Protein AF-A0A537RZA4-F1 (afdb_monomer_lite)

Sequence (192 aa):
MRAVALGGTRSARMLVRERSSLSPSRPGLEELRFDRAELAGAVADLGVMVPIAVALIVQNGLSATAVLLPAALLYIGAGLVYRVPVPVQPLKAFGAIAIAQGLGSSEIAAGALLMGAIFVALSASGYLDRVAKIFPQPIIRGVQLSVGLLFCQLAFKLVTAPPAAFADHAQPVGWLVGGTIGVAAVALLLRR

Secondary structure (DSSP, 8-state):
------SSHHHHHHHHHHHHTTS------------HHHHHHHHHHHHHHHHHHHHHHHTT---HHHHHHHHHHHHHHHHHHH-S----HHHHHHHHHHHHTT--HHHHHHHHHHHHHHHHHHHHTTHHHHHHTTS-HHHHHHHHHHHHHHHHHHHHHHHHS--GGGGGG---HHHHHHHHHHHHHHHHHTT-

pLDDT: mean 79.27, std 15.42, range [33.97, 94.56]

Radius of gyration: 25.06 Å; chains: 1; bounding box: 91×45×55 Å

Structure (mmCIF, N/CA/C/O backbone):
data_AF-A0A537RZA4-F1
#
_entry.id   AF-A0A537RZA4-F1
#
loop_
_atom_site.group_PDB
_atom_site.id
_atom_site.type_symbol
_atom_site.label_atom_id
_atom_site.label_alt_id
_atom_site.label_comp_id
_atom_site.label_asym_id
_atom_site.label_entity_id
_atom_site.label_seq_id
_atom_site.pdbx_PDB_ins_code
_atom_site.Cartn_x
_atom_site.Cartn_y
_atom_site.Cartn_z
_atom_site.occupancy
_atom_site.B_iso_or_equiv
_atom_site.auth_seq_id
_atom_site.auth_comp_id
_atom_site.auth_asym_id
_atom_site.auth_atom_id
_atom_site.pdbx_PDB_model_num
ATOM 1 N N . MET A 1 1 ? -73.072 26.656 10.695 1.00 41.69 1 MET A N 1
ATOM 2 C CA . MET A 1 1 ? -71.896 27.351 10.119 1.00 41.69 1 MET A CA 1
ATOM 3 C C . MET A 1 1 ? -70.745 26.358 10.007 1.00 41.69 1 MET A C 1
ATOM 5 O O . MET A 1 1 ? -70.641 25.478 10.847 1.00 41.69 1 MET A O 1
ATOM 9 N N . ARG A 1 2 ? -70.007 26.423 8.896 1.00 33.97 2 ARG A N 1
ATOM 10 C CA . ARG A 1 2 ? -69.130 25.385 8.323 1.00 33.97 2 ARG A CA 1
ATOM 11 C C . ARG A 1 2 ? -67.809 25.157 9.076 1.00 33.97 2 ARG A C 1
ATOM 13 O O . ARG A 1 2 ? -67.316 26.037 9.766 1.00 33.97 2 ARG A O 1
ATOM 20 N N . ALA A 1 3 ? -67.255 23.966 8.844 1.00 41.62 3 ALA A N 1
ATOM 21 C CA . ALA A 1 3 ? -65.990 23.424 9.330 1.00 41.62 3 ALA A CA 1
ATOM 22 C C . ALA A 1 3 ? -64.730 24.209 8.907 1.00 41.62 3 ALA A C 1
ATOM 24 O O . ALA A 1 3 ? -64.620 24.636 7.760 1.00 41.62 3 ALA A O 1
ATOM 25 N N . VAL A 1 4 ? -63.739 24.260 9.808 1.00 46.78 4 VAL A N 1
ATOM 26 C CA . VAL A 1 4 ? -62.320 24.545 9.526 1.00 46.78 4 VAL A CA 1
ATOM 27 C C . VAL A 1 4 ? -61.480 23.524 10.297 1.00 46.78 4 VAL A C 1
ATOM 29 O O . VAL A 1 4 ? -61.260 23.659 11.495 1.00 46.78 4 VAL A O 1
ATOM 32 N N . ALA A 1 5 ? -61.052 22.466 9.610 1.00 51.28 5 ALA A N 1
ATOM 33 C CA . ALA A 1 5 ? -60.095 21.483 10.117 1.00 51.28 5 ALA A CA 1
ATOM 34 C C . ALA A 1 5 ? -59.380 20.810 8.935 1.00 51.28 5 ALA A C 1
ATOM 36 O O . ALA A 1 5 ? -59.711 19.694 8.550 1.00 51.28 5 ALA A O 1
ATOM 37 N N . LEU A 1 6 ? -58.412 21.497 8.323 1.00 51.31 6 LEU A N 1
ATOM 38 C CA . LEU A 1 6 ? -57.507 20.910 7.330 1.00 51.31 6 LEU A CA 1
ATOM 39 C C . LEU A 1 6 ? -56.122 21.554 7.463 1.00 51.31 6 LEU A C 1
ATOM 41 O O . LEU A 1 6 ? -56.001 22.765 7.319 1.00 51.31 6 LEU A O 1
ATOM 45 N N . GLY A 1 7 ? -55.080 20.746 7.706 1.00 49.00 7 GLY A N 1
ATOM 46 C CA . GLY A 1 7 ? -53.700 21.215 7.510 1.00 49.00 7 GLY A CA 1
ATOM 47 C C . GLY A 1 7 ? -52.541 20.455 8.172 1.00 49.00 7 GLY A C 1
ATOM 48 O O . GLY A 1 7 ? -51.402 20.782 7.874 1.00 49.00 7 GLY A O 1
ATOM 49 N N . GLY A 1 8 ? -52.756 19.461 9.046 1.00 54.91 8 GLY A N 1
ATOM 50 C CA . GLY A 1 8 ? -51.651 18.942 9.887 1.00 54.91 8 GLY A CA 1
ATOM 51 C C . GLY A 1 8 ? -51.036 17.580 9.528 1.00 54.91 8 GLY A C 1
ATOM 52 O O . GLY A 1 8 ? -49.907 17.289 9.912 1.00 54.91 8 GLY A O 1
ATOM 53 N N . THR A 1 9 ? -51.746 16.697 8.820 1.00 57.09 9 THR A N 1
ATOM 54 C CA . THR A 1 9 ? -51.435 15.249 8.891 1.00 57.09 9 THR A CA 1
ATOM 55 C C . THR A 1 9 ? -50.655 14.674 7.706 1.00 57.09 9 THR A C 1
ATOM 57 O O . THR A 1 9 ? -50.166 13.543 7.798 1.00 57.09 9 THR A O 1
ATOM 60 N N . AR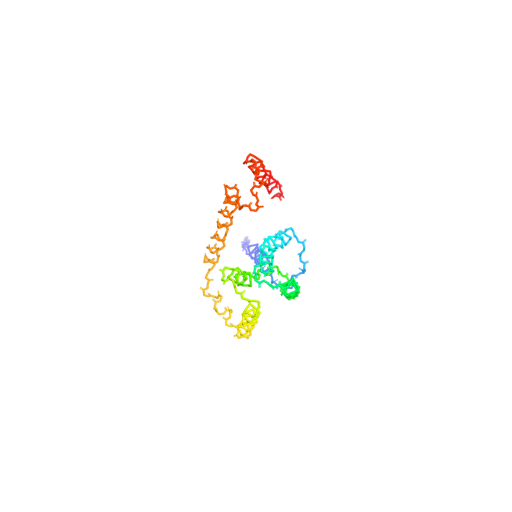G A 1 10 ? -50.507 15.422 6.601 1.00 54.25 10 ARG A N 1
ATOM 61 C CA . ARG A 1 10 ? -49.710 14.997 5.432 1.00 54.25 10 ARG A CA 1
ATOM 62 C C . ARG A 1 10 ? -48.236 15.399 5.544 1.00 54.25 10 ARG A C 1
ATOM 64 O O . ARG A 1 10 ? -47.387 14.545 5.311 1.00 54.25 10 ARG A O 1
ATOM 71 N N . SER A 1 11 ? -47.923 16.616 6.001 1.00 52.16 11 SER A N 1
ATOM 72 C CA . SER A 1 11 ? -46.526 17.045 6.203 1.00 52.16 11 SER A CA 1
ATOM 73 C C . SER A 1 11 ? -45.819 16.251 7.297 1.00 52.16 11 SER A C 1
ATOM 75 O O . SER A 1 11 ? -44.679 15.846 7.110 1.00 52.16 11 SER A O 1
ATOM 77 N N . ALA A 1 12 ? -46.503 15.930 8.400 1.00 54.53 12 ALA A N 1
ATOM 78 C CA . ALA A 1 12 ? -45.918 15.110 9.463 1.00 54.53 12 ALA A CA 1
ATOM 79 C C . ALA A 1 12 ? -45.575 13.686 8.982 1.00 54.53 12 ALA A C 1
ATOM 81 O O . ALA A 1 12 ? -44.515 13.158 9.308 1.00 54.53 12 ALA A O 1
ATOM 82 N N . ARG A 1 13 ? -46.428 13.078 8.141 1.00 55.44 13 ARG A N 1
ATOM 83 C CA . ARG A 1 13 ? -46.149 11.767 7.527 1.00 55.44 13 ARG A CA 1
ATOM 84 C C . ARG A 1 13 ? -45.043 11.822 6.472 1.00 55.44 13 ARG A C 1
ATOM 86 O O . ARG A 1 13 ? -44.286 10.864 6.358 1.00 55.44 13 ARG A O 1
ATOM 93 N N . MET A 1 14 ? -44.925 12.925 5.734 1.00 51.22 14 MET A N 1
ATOM 94 C CA . MET A 1 14 ? -43.850 13.127 4.757 1.00 51.22 14 MET A CA 1
ATOM 95 C C . MET A 1 14 ? -42.488 13.303 5.447 1.00 51.22 14 MET A C 1
ATOM 97 O O . MET A 1 14 ? -41.538 12.624 5.072 1.00 51.22 14 MET A O 1
ATOM 101 N N . LEU A 1 15 ? -42.424 14.084 6.531 1.00 55.31 15 LEU A N 1
ATOM 102 C CA . LEU A 1 15 ? -41.202 14.291 7.322 1.00 55.31 15 LEU A CA 1
ATOM 103 C C . LEU A 1 15 ? -40.735 13.021 8.056 1.00 55.31 15 LEU A C 1
ATOM 105 O O . LEU A 1 15 ? -39.536 12.787 8.195 1.00 55.31 15 LEU A O 1
ATOM 109 N N . VAL A 1 16 ? -41.663 12.167 8.505 1.00 56.50 16 VAL A N 1
ATOM 110 C CA . VAL A 1 16 ? -41.322 10.848 9.072 1.00 56.50 16 VAL A CA 1
ATOM 111 C C . VAL A 1 16 ? -40.815 9.891 7.986 1.00 56.50 16 VAL A C 1
ATOM 113 O O . VAL A 1 16 ? -39.863 9.148 8.225 1.00 56.50 16 VAL A O 1
ATOM 116 N N . ARG A 1 17 ? -41.384 9.941 6.772 1.00 52.16 17 ARG A N 1
ATOM 117 C CA . ARG A 1 17 ? -40.937 9.113 5.642 1.00 52.16 17 ARG A CA 1
ATOM 118 C C . ARG A 1 17 ? -39.536 9.506 5.159 1.00 52.16 17 ARG A C 1
ATOM 120 O O . ARG A 1 17 ? -38.721 8.617 4.937 1.00 52.16 17 ARG A O 1
ATOM 127 N N . GLU A 1 18 ? -39.219 10.798 5.111 1.00 50.38 18 GLU A N 1
ATOM 128 C CA . GLU A 1 18 ? -37.873 11.302 4.780 1.00 50.38 18 GLU A CA 1
ATOM 129 C C . GLU A 1 18 ? -36.818 10.951 5.842 1.00 50.38 18 GLU A C 1
ATOM 131 O O . GLU A 1 18 ? -35.677 10.628 5.512 1.00 50.38 18 GLU A O 1
ATOM 136 N N . ARG A 1 19 ? -37.191 10.934 7.130 1.00 46.41 19 ARG A N 1
ATOM 137 C CA . ARG A 1 19 ? -36.283 10.499 8.206 1.00 46.41 19 ARG A CA 1
ATOM 138 C C . ARG A 1 19 ? -36.021 8.993 8.202 1.00 46.41 19 ARG A C 1
ATOM 140 O O . ARG A 1 19 ? -34.945 8.579 8.618 1.00 46.41 19 ARG A O 1
ATOM 147 N N . SER A 1 20 ? -36.957 8.180 7.704 1.00 46.12 20 SER A N 1
ATOM 148 C CA . SER A 1 20 ? -36.760 6.728 7.578 1.00 46.12 20 SER A CA 1
ATOM 149 C C . SER A 1 20 ? -35.801 6.334 6.446 1.00 46.12 20 SER A C 1
ATOM 151 O O . SER A 1 20 ? -35.122 5.319 6.561 1.00 46.12 20 SER A O 1
ATOM 153 N N . SER A 1 21 ? -35.672 7.163 5.401 1.00 43.06 21 SER A N 1
ATOM 154 C CA . SER A 1 21 ? -34.675 6.989 4.329 1.00 43.06 21 SER A CA 1
ATOM 155 C C . SER A 1 21 ? -33.282 7.526 4.677 1.00 43.06 21 SER A C 1
ATOM 157 O O . SER A 1 21 ? -32.333 7.270 3.945 1.00 43.06 21 SER A O 1
ATOM 159 N N . LEU A 1 22 ? -33.156 8.271 5.780 1.00 44.31 22 LEU A N 1
ATOM 160 C CA . LEU A 1 22 ? -31.899 8.851 6.265 1.00 44.31 22 LEU A CA 1
ATOM 161 C C . LEU A 1 22 ? -31.366 8.147 7.510 1.00 44.31 22 LEU A C 1
ATOM 163 O O . LEU A 1 22 ? -30.461 8.669 8.159 1.00 44.31 22 LEU A O 1
ATOM 167 N N . SER A 1 23 ? -31.893 6.970 7.856 1.00 42.44 23 SER A N 1
ATOM 168 C CA . SER A 1 23 ? -31.146 6.100 8.752 1.00 42.44 23 SER A CA 1
ATOM 169 C C . SER A 1 23 ? -29.888 5.704 7.978 1.00 42.44 23 SER A C 1
ATOM 171 O O . SER A 1 23 ? -30.024 5.004 6.972 1.00 42.44 23 SER A O 1
ATOM 173 N N . PRO A 1 24 ? -28.678 6.141 8.386 1.00 46.09 24 PRO A N 1
ATOM 174 C CA . PRO A 1 24 ? -27.481 5.518 7.859 1.00 46.09 24 PRO A CA 1
ATOM 175 C C . PRO A 1 24 ? -27.681 4.045 8.173 1.00 46.09 24 PRO A C 1
ATOM 177 O O . PRO A 1 24 ? -27.984 3.709 9.327 1.00 46.09 24 PRO A O 1
ATOM 180 N N . SER A 1 25 ? -27.633 3.188 7.154 1.00 46.22 25 SER A N 1
ATOM 181 C CA . SER A 1 25 ? -27.516 1.757 7.369 1.00 46.22 25 SER A CA 1
ATOM 182 C C . SER A 1 25 ? -26.477 1.606 8.467 1.00 46.22 25 SER A C 1
ATOM 184 O O . SER A 1 25 ? -25.332 2.030 8.296 1.00 46.22 25 SER A O 1
ATOM 186 N N . ARG A 1 26 ? -26.900 1.144 9.652 1.00 46.47 26 ARG A N 1
ATOM 187 C CA . ARG A 1 26 ? -25.951 0.756 10.695 1.00 46.47 26 ARG A CA 1
ATOM 188 C C . ARG A 1 26 ? -24.941 -0.123 9.956 1.00 46.47 26 ARG A C 1
ATOM 190 O O . ARG A 1 26 ? -25.430 -0.988 9.224 1.00 46.47 26 ARG A O 1
ATOM 197 N N . PRO A 1 27 ? -23.617 0.105 10.046 1.00 45.09 27 PRO A N 1
ATOM 198 C CA . PRO A 1 27 ? -22.639 -0.797 9.450 1.00 45.09 27 PRO A CA 1
ATOM 199 C C . PRO A 1 27 ? -22.732 -2.115 10.223 1.00 45.09 27 PRO A C 1
ATOM 201 O O . PRO A 1 27 ? -21.992 -2.393 11.160 1.00 45.09 27 PRO A O 1
ATOM 204 N N . GLY A 1 28 ? -23.789 -2.858 9.934 1.00 44.06 28 GLY A N 1
ATOM 205 C CA . GLY A 1 28 ? -24.097 -4.147 10.480 1.00 44.06 28 GLY A CA 1
ATOM 206 C C . GLY A 1 28 ? -23.348 -5.106 9.603 1.00 44.06 28 GLY A C 1
ATOM 207 O O . GLY A 1 28 ? -23.751 -5.287 8.466 1.00 44.06 28 GLY A O 1
ATOM 208 N N . LEU A 1 29 ? -22.260 -5.652 10.146 1.00 49.00 29 LEU A N 1
ATOM 209 C CA . LEU A 1 29 ? -21.724 -6.966 9.801 1.00 49.00 29 LEU A CA 1
ATOM 210 C C . LEU A 1 29 ? -21.857 -7.314 8.307 1.00 49.00 29 LEU A C 1
ATOM 212 O O . LEU A 1 29 ? -22.428 -8.359 8.000 1.00 49.00 29 LEU A O 1
ATOM 216 N N . GLU A 1 30 ? -21.398 -6.438 7.400 1.00 56.59 30 GLU A N 1
ATOM 217 C CA . GLU A 1 30 ? -21.589 -6.647 5.960 1.00 56.59 30 GLU A CA 1
ATOM 218 C C . GLU A 1 30 ? -21.055 -8.041 5.585 1.00 56.59 30 GLU A C 1
ATOM 220 O O . GLU A 1 30 ? -19.990 -8.474 6.043 1.00 56.59 30 GLU A O 1
ATOM 225 N N . GLU A 1 31 ? -21.866 -8.794 4.842 1.00 69.00 31 GLU A N 1
ATOM 226 C CA . GLU A 1 31 ? -21.475 -10.078 4.262 1.00 69.00 31 GLU A CA 1
ATOM 227 C C . GLU A 1 31 ? -20.249 -9.879 3.357 1.00 69.00 31 GLU A C 1
ATOM 229 O O . GLU A 1 31 ? -20.018 -8.779 2.860 1.00 69.00 31 GLU A O 1
ATOM 234 N N . LEU A 1 32 ? -19.449 -10.926 3.129 1.00 69.94 32 LEU A N 1
ATOM 235 C CA . LEU A 1 32 ? -18.343 -10.855 2.168 1.00 69.94 32 LEU A CA 1
ATOM 236 C C . LEU A 1 32 ? -18.912 -10.554 0.776 1.00 69.94 32 LEU A C 1
ATOM 238 O O . LEU A 1 32 ? -19.527 -11.413 0.141 1.00 69.94 32 LEU A O 1
ATOM 242 N N . ARG A 1 33 ? -18.726 -9.317 0.316 1.00 72.88 33 ARG A N 1
ATOM 243 C CA . ARG A 1 33 ? -19.196 -8.860 -0.988 1.00 72.88 33 ARG A CA 1
ATOM 244 C C . ARG A 1 33 ? -18.125 -9.162 -2.025 1.00 72.88 33 ARG A C 1
ATOM 246 O O . ARG A 1 33 ? -16.990 -8.732 -1.901 1.00 72.88 33 ARG A O 1
ATOM 253 N N . PHE A 1 34 ? -18.498 -9.889 -3.070 1.00 79.56 34 PHE A N 1
ATOM 254 C CA . PHE A 1 34 ? -17.634 -10.153 -4.222 1.00 79.56 34 PHE A CA 1
ATOM 255 C C . PHE A 1 34 ? -18.133 -9.341 -5.414 1.00 79.56 34 PHE A C 1
ATOM 257 O O . PHE A 1 34 ? -18.694 -9.883 -6.366 1.00 79.56 34 PHE A O 1
ATOM 264 N N . ASP A 1 35 ? -18.003 -8.018 -5.326 1.00 84.12 35 ASP A N 1
ATOM 265 C CA . ASP A 1 35 ? -18.394 -7.123 -6.410 1.00 84.12 35 ASP A CA 1
ATOM 266 C C . ASP A 1 35 ? -17.196 -6.698 -7.277 1.00 84.12 35 ASP A C 1
ATOM 268 O O . ASP A 1 35 ? -16.032 -7.022 -7.024 1.00 84.12 35 ASP A O 1
ATOM 272 N N . ARG A 1 36 ? -17.487 -6.006 -8.380 1.00 82.31 36 ARG A N 1
ATOM 273 C CA . ARG A 1 36 ? -16.455 -5.578 -9.334 1.00 82.31 36 ARG A CA 1
ATOM 274 C C . ARG A 1 36 ? -15.461 -4.594 -8.716 1.00 82.31 36 ARG A C 1
ATOM 276 O O . ARG A 1 36 ? -14.322 -4.545 -9.175 1.00 82.31 36 ARG A O 1
ATOM 283 N N . ALA A 1 37 ? -15.883 -3.808 -7.726 1.00 81.31 37 ALA A N 1
ATOM 284 C CA . ALA A 1 37 ? -15.017 -2.843 -7.064 1.00 81.31 37 ALA A CA 1
ATOM 285 C C . ALA A 1 37 ? -14.034 -3.559 -6.130 1.00 81.31 37 ALA A C 1
ATOM 287 O O . ALA A 1 37 ? -12.846 -3.245 -6.158 1.00 81.31 37 ALA A O 1
ATOM 288 N N . GLU A 1 38 ? -14.502 -4.575 -5.405 1.00 82.06 38 GLU A N 1
ATOM 289 C CA . GLU A 1 38 ? -13.679 -5.458 -4.570 1.00 82.06 38 GLU A CA 1
ATOM 290 C C . GLU A 1 38 ? -12.612 -6.181 -5.403 1.00 82.06 38 GLU A C 1
ATOM 292 O O . GLU A 1 38 ? -11.426 -6.166 -5.068 1.00 82.06 38 GLU A O 1
ATOM 297 N N . LEU A 1 39 ? -13.004 -6.729 -6.562 1.00 84.25 39 LEU A N 1
ATOM 298 C CA . LEU A 1 39 ? -12.065 -7.376 -7.479 1.00 84.25 39 LEU A CA 1
ATOM 299 C C . LEU A 1 39 ? -11.046 -6.384 -8.059 1.00 84.25 39 LEU A C 1
ATOM 301 O O . LEU A 1 39 ? -9.850 -6.673 -8.089 1.00 84.25 39 LEU A O 1
ATOM 305 N N . ALA A 1 40 ? -11.496 -5.208 -8.506 1.00 83.94 40 ALA A N 1
ATOM 306 C CA . ALA A 1 40 ? -10.604 -4.177 -9.031 1.00 83.94 40 ALA A CA 1
ATOM 307 C C . ALA A 1 40 ? -9.613 -3.683 -7.963 1.00 83.94 40 ALA A C 1
ATOM 309 O O . ALA A 1 40 ? -8.432 -3.505 -8.264 1.00 83.94 40 ALA A O 1
ATOM 310 N N . GLY A 1 41 ? -10.070 -3.512 -6.719 1.00 81.94 41 GLY A N 1
ATOM 311 C CA . GLY A 1 41 ? -9.232 -3.145 -5.579 1.00 81.94 41 GLY A CA 1
ATOM 312 C C . GLY A 1 41 ? -8.184 -4.210 -5.262 1.00 81.94 41 GLY A C 1
ATOM 313 O O . GLY A 1 41 ? -7.006 -3.881 -5.135 1.00 81.94 41 GLY A O 1
ATOM 314 N N . ALA A 1 42 ? -8.578 -5.486 -5.221 1.00 83.31 42 ALA A N 1
ATOM 315 C CA . ALA A 1 42 ? -7.656 -6.598 -4.999 1.00 83.31 42 ALA A CA 1
ATOM 316 C C . ALA A 1 42 ? -6.579 -6.688 -6.094 1.00 83.31 42 ALA A C 1
ATOM 318 O O . ALA A 1 42 ? -5.393 -6.825 -5.794 1.00 83.31 42 ALA A O 1
ATOM 319 N N . VAL A 1 43 ? -6.963 -6.548 -7.369 1.00 86.31 43 VAL A N 1
ATOM 320 C CA . VAL A 1 43 ? -6.012 -6.552 -8.495 1.00 86.31 43 VAL A CA 1
ATOM 321 C C . VAL A 1 43 ? -5.070 -5.346 -8.435 1.00 86.31 43 VAL A C 1
ATOM 323 O O . VAL A 1 43 ? -3.866 -5.501 -8.644 1.00 86.31 43 VAL A O 1
ATOM 326 N N . ALA A 1 44 ? -5.581 -4.155 -8.110 1.00 83.00 44 ALA A N 1
ATOM 327 C CA . ALA A 1 44 ? -4.754 -2.961 -7.944 1.00 83.00 44 ALA A CA 1
ATOM 328 C C . ALA A 1 44 ? -3.730 -3.132 -6.808 1.00 83.00 44 ALA A C 1
ATOM 330 O O . ALA A 1 44 ? -2.566 -2.754 -6.944 1.00 83.00 44 ALA A O 1
ATOM 331 N N . ASP A 1 45 ? -4.148 -3.752 -5.706 1.00 85.56 45 ASP A N 1
ATOM 332 C CA . ASP A 1 45 ? -3.305 -4.015 -4.548 1.00 85.56 45 ASP A CA 1
ATOM 333 C C . ASP A 1 45 ? -2.171 -5.012 -4.866 1.00 85.56 45 ASP A C 1
ATOM 335 O O . ASP A 1 45 ? -1.006 -4.757 -4.522 1.00 85.56 45 ASP A O 1
ATOM 339 N N . LEU A 1 46 ? -2.491 -6.083 -5.608 1.00 86.50 46 LEU A N 1
ATOM 340 C CA . LEU A 1 46 ? -1.521 -7.049 -6.138 1.00 86.50 46 LEU A CA 1
ATOM 341 C C . LEU A 1 46 ? -0.527 -6.402 -7.107 1.00 86.50 46 LEU A C 1
ATOM 343 O O . LEU A 1 46 ? 0.661 -6.720 -7.054 1.00 86.50 46 LEU A O 1
ATOM 347 N N . GLY A 1 47 ? -0.981 -5.459 -7.937 1.00 85.62 47 GLY A N 1
ATOM 348 C CA . GLY A 1 47 ? -0.129 -4.719 -8.871 1.00 85.62 47 GLY A CA 1
ATOM 349 C C . GLY A 1 47 ? 1.014 -3.957 -8.192 1.00 85.62 47 GLY A C 1
ATOM 350 O O . GLY A 1 47 ? 2.071 -3.783 -8.790 1.00 85.62 47 GLY A O 1
ATOM 351 N N . VAL A 1 48 ? 0.841 -3.560 -6.927 1.00 86.94 48 VAL A N 1
ATOM 352 C CA . VAL A 1 48 ? 1.905 -2.950 -6.109 1.00 86.94 48 VAL A CA 1
ATOM 353 C C . VAL A 1 48 ? 2.665 -4.001 -5.298 1.00 86.94 48 VAL A C 1
ATOM 355 O O . VAL A 1 48 ? 3.883 -3.914 -5.153 1.00 86.94 48 VAL A O 1
ATOM 358 N N . MET A 1 49 ? 1.965 -5.002 -4.759 1.00 88.19 49 MET A N 1
ATOM 359 C CA . MET A 1 49 ? 2.573 -6.012 -3.892 1.00 88.19 49 MET A CA 1
ATOM 360 C C . MET A 1 49 ? 3.562 -6.909 -4.645 1.00 88.19 49 MET A C 1
ATOM 362 O O . MET A 1 49 ? 4.638 -7.185 -4.122 1.00 88.19 49 MET A O 1
ATOM 366 N N . VAL A 1 50 ? 3.226 -7.353 -5.861 1.00 90.31 50 VAL A N 1
ATOM 367 C CA . VAL A 1 50 ? 4.052 -8.297 -6.629 1.00 90.31 50 VAL A CA 1
ATOM 368 C C . VAL A 1 50 ? 5.427 -7.707 -6.972 1.00 90.31 50 VAL A C 1
ATOM 370 O O . VAL A 1 50 ? 6.422 -8.357 -6.650 1.00 90.31 50 VAL A O 1
ATOM 373 N N . PRO A 1 51 ? 5.544 -6.481 -7.526 1.00 89.44 51 PRO A N 1
ATOM 374 C CA . PRO A 1 51 ? 6.851 -5.873 -7.771 1.00 89.44 51 PRO A CA 1
ATOM 375 C C . PRO A 1 51 ? 7.691 -5.707 -6.501 1.00 89.44 51 PRO A C 1
ATOM 377 O O . PRO A 1 51 ? 8.885 -6.000 -6.521 1.00 89.44 51 PRO A O 1
ATOM 380 N N . ILE A 1 52 ? 7.075 -5.288 -5.388 1.00 91.19 52 ILE A N 1
ATOM 381 C CA . ILE A 1 52 ? 7.772 -5.143 -4.100 1.00 91.19 52 ILE A CA 1
ATOM 382 C C . ILE A 1 52 ? 8.269 -6.505 -3.605 1.00 91.19 52 ILE A C 1
ATOM 384 O O . ILE A 1 52 ? 9.417 -6.621 -3.187 1.00 91.19 52 ILE A O 1
ATOM 388 N N . ALA A 1 53 ? 7.438 -7.547 -3.680 1.00 92.75 53 ALA A N 1
ATOM 389 C CA . ALA A 1 53 ? 7.811 -8.887 -3.246 1.00 92.75 53 ALA A CA 1
ATOM 390 C C . ALA A 1 53 ? 8.975 -9.448 -4.072 1.00 92.75 53 ALA A C 1
ATOM 392 O O . ALA A 1 53 ? 9.943 -9.950 -3.505 1.00 92.75 53 ALA A O 1
ATOM 393 N N . VAL A 1 54 ? 8.914 -9.311 -5.401 1.00 93.44 54 VAL A N 1
ATOM 394 C CA . VAL A 1 54 ? 9.999 -9.735 -6.298 1.00 93.44 54 VAL A CA 1
ATOM 395 C C . VAL A 1 54 ? 11.287 -8.980 -5.978 1.00 93.44 54 VAL A C 1
ATOM 397 O O . VAL A 1 54 ? 12.340 -9.602 -5.861 1.00 93.44 54 VAL A O 1
ATOM 400 N N . ALA A 1 55 ? 11.215 -7.663 -5.778 1.00 92.44 55 ALA A N 1
ATOM 401 C CA . ALA A 1 55 ? 12.382 -6.861 -5.433 1.00 92.44 55 ALA A CA 1
ATOM 402 C C . ALA A 1 55 ? 12.991 -7.264 -4.079 1.00 92.44 55 ALA A C 1
ATOM 404 O O . ALA A 1 55 ? 14.201 -7.442 -4.006 1.00 92.44 55 ALA A O 1
ATOM 405 N N . LEU A 1 56 ? 12.184 -7.502 -3.039 1.00 93.62 56 LEU A N 1
ATOM 406 C CA . LEU A 1 56 ? 12.678 -7.968 -1.735 1.00 93.62 56 LEU A CA 1
ATOM 407 C C . LEU A 1 56 ? 13.350 -9.348 -1.811 1.00 93.62 56 LEU A C 1
ATOM 409 O O . LEU A 1 56 ? 14.325 -9.603 -1.106 1.00 93.62 56 LEU A O 1
ATOM 413 N N . ILE A 1 57 ? 12.847 -10.242 -2.664 1.00 94.31 57 ILE A N 1
ATOM 414 C CA . ILE A 1 57 ? 13.439 -11.571 -2.855 1.00 94.31 57 ILE A CA 1
ATOM 415 C C . ILE A 1 57 ? 14.772 -11.460 -3.599 1.00 94.31 57 ILE A C 1
ATOM 417 O O . ILE A 1 57 ? 15.778 -12.013 -3.161 1.00 94.31 57 ILE A O 1
ATOM 421 N N . VAL A 1 58 ? 14.787 -10.731 -4.716 1.00 93.69 58 VAL A N 1
ATOM 422 C CA . VAL A 1 58 ? 15.941 -10.677 -5.623 1.00 93.69 58 VAL A CA 1
ATOM 423 C C . VAL A 1 58 ? 17.042 -9.744 -5.114 1.00 93.69 58 VAL A C 1
ATOM 425 O O . VAL A 1 58 ? 18.213 -10.088 -5.228 1.00 93.69 58 VAL A O 1
ATOM 428 N N . GLN A 1 59 ? 16.698 -8.576 -4.561 1.00 91.94 59 GLN A N 1
ATOM 429 C CA . GLN A 1 59 ? 17.680 -7.576 -4.114 1.00 91.94 59 GLN A CA 1
ATOM 430 C C . GLN A 1 59 ? 18.057 -7.729 -2.641 1.00 91.94 59 GLN A C 1
ATOM 432 O O . GLN A 1 59 ? 19.235 -7.651 -2.310 1.00 91.94 59 GLN A O 1
ATOM 437 N N . ASN A 1 60 ? 17.087 -7.964 -1.753 1.00 93.81 60 ASN A N 1
ATOM 438 C CA . ASN A 1 60 ? 17.338 -8.038 -0.307 1.00 93.81 60 ASN A CA 1
ATOM 439 C C . ASN A 1 60 ? 17.555 -9.480 0.197 1.00 93.81 60 ASN A C 1
ATOM 441 O O . ASN A 1 60 ? 17.805 -9.692 1.385 1.00 93.81 60 ASN A O 1
ATOM 445 N N . GLY A 1 61 ? 17.456 -10.479 -0.687 1.00 91.00 61 GLY A N 1
ATOM 446 C CA . GLY A 1 61 ? 17.743 -11.879 -0.372 1.00 91.00 61 GLY A CA 1
ATOM 447 C C . GLY A 1 61 ? 16.710 -12.552 0.535 1.00 91.00 61 GLY A C 1
ATOM 448 O O . GLY A 1 61 ? 17.037 -13.521 1.223 1.00 91.00 61 GLY A O 1
ATOM 449 N N . LEU A 1 62 ? 15.471 -12.049 0.583 1.00 93.50 62 LEU A N 1
ATOM 450 C CA . LEU A 1 62 ? 14.400 -12.727 1.314 1.00 93.50 62 LEU A CA 1
ATOM 451 C C . LEU A 1 62 ? 13.952 -13.992 0.571 1.00 93.50 62 LEU A C 1
ATOM 453 O O . LEU A 1 62 ? 13.888 -14.029 -0.655 1.00 93.50 62 LEU A O 1
ATOM 457 N N . SER A 1 63 ? 13.559 -15.033 1.308 1.00 94.06 63 SER A N 1
ATOM 458 C CA . SER A 1 63 ? 12.898 -16.183 0.687 1.00 94.06 63 SER A CA 1
ATOM 459 C C . SER A 1 63 ? 11.464 -15.828 0.284 1.00 94.06 63 SER A C 1
ATOM 461 O O . SER A 1 63 ? 10.790 -15.043 0.956 1.00 94.06 63 SER A O 1
ATOM 463 N N . ALA A 1 64 ? 10.955 -16.453 -0.782 1.00 92.50 64 ALA A N 1
ATOM 464 C CA . ALA A 1 64 ? 9.564 -16.269 -1.203 1.00 92.50 64 ALA A CA 1
ATOM 465 C C . ALA A 1 64 ? 8.580 -16.585 -0.066 1.00 92.50 64 ALA A C 1
ATOM 467 O O . ALA A 1 64 ? 7.605 -15.863 0.130 1.00 92.50 64 ALA A O 1
ATOM 468 N N . THR A 1 65 ? 8.879 -17.607 0.739 1.00 93.25 65 THR A N 1
ATOM 469 C CA . THR A 1 65 ? 8.098 -17.961 1.928 1.00 93.25 65 THR A CA 1
ATOM 470 C C . THR A 1 65 ? 8.090 -16.834 2.959 1.00 93.25 65 THR A C 1
ATOM 472 O O . THR A 1 65 ? 7.025 -16.504 3.469 1.00 93.25 65 THR A O 1
ATOM 475 N N . ALA A 1 66 ? 9.238 -16.207 3.242 1.00 90.06 66 ALA A N 1
ATOM 476 C CA . ALA A 1 66 ? 9.335 -15.126 4.226 1.00 90.06 66 ALA A CA 1
ATOM 477 C C . ALA A 1 66 ? 8.528 -13.879 3.830 1.00 90.06 66 ALA A C 1
ATOM 479 O O . ALA A 1 66 ? 8.065 -13.152 4.704 1.00 90.06 66 ALA A O 1
ATOM 480 N N . VAL A 1 67 ? 8.330 -13.645 2.530 1.00 91.38 67 VAL A N 1
ATOM 481 C CA . VAL A 1 67 ? 7.537 -12.513 2.028 1.00 91.38 67 VAL A CA 1
ATOM 482 C C . VAL A 1 67 ? 6.059 -12.881 1.880 1.00 91.38 67 VAL A C 1
ATOM 484 O O . VAL A 1 67 ? 5.186 -12.175 2.383 1.00 91.38 67 VAL A O 1
ATOM 487 N N . LEU A 1 68 ? 5.760 -13.985 1.190 1.00 91.12 68 LEU A N 1
ATOM 488 C CA . LEU A 1 68 ? 4.400 -14.317 0.758 1.00 91.12 68 LEU A CA 1
ATOM 489 C C . LEU A 1 68 ? 3.560 -14.966 1.856 1.00 91.12 68 LEU A C 1
ATOM 491 O O . LEU A 1 68 ? 2.362 -14.703 1.918 1.00 91.12 68 LEU A O 1
ATOM 495 N N . LEU A 1 69 ? 4.151 -15.792 2.727 1.00 91.88 69 LEU A N 1
ATOM 496 C CA . LEU A 1 69 ? 3.383 -16.491 3.760 1.00 91.88 69 LEU A CA 1
ATOM 497 C C . LEU A 1 69 ? 2.815 -15.514 4.805 1.00 91.88 69 LEU A C 1
ATOM 499 O O . LEU A 1 69 ? 1.603 -15.552 5.026 1.00 91.88 69 LEU A O 1
ATOM 503 N N . PRO A 1 70 ? 3.605 -14.597 5.405 1.00 88.06 70 PRO A N 1
ATOM 504 C CA . PRO A 1 70 ? 3.054 -13.617 6.337 1.00 88.06 70 PRO A CA 1
ATOM 505 C C . PRO A 1 70 ? 2.047 -12.689 5.660 1.00 88.06 70 PRO A C 1
ATOM 507 O O . PRO A 1 70 ? 1.002 -12.413 6.239 1.00 88.06 70 PRO A O 1
ATOM 510 N N . ALA A 1 71 ? 2.317 -12.254 4.423 1.00 88.31 71 ALA A N 1
ATOM 511 C CA . ALA A 1 71 ? 1.377 -11.439 3.662 1.00 88.31 71 ALA A CA 1
ATOM 512 C C . ALA A 1 71 ? 0.032 -12.162 3.485 1.00 88.31 71 ALA A C 1
ATOM 514 O O . ALA A 1 71 ? -1.002 -11.614 3.855 1.00 88.31 71 ALA A O 1
ATOM 515 N N . ALA A 1 72 ? 0.035 -13.406 2.998 1.00 89.31 72 ALA A N 1
ATOM 516 C CA . ALA A 1 72 ? -1.182 -14.190 2.795 1.00 89.31 72 ALA A CA 1
ATOM 517 C C . ALA A 1 72 ? -1.974 -14.384 4.096 1.00 89.31 72 ALA A C 1
ATOM 519 O O . ALA A 1 72 ? -3.180 -14.146 4.121 1.00 89.31 72 ALA A O 1
ATOM 520 N N . LEU A 1 73 ? -1.299 -14.759 5.188 1.00 90.62 73 LEU A N 1
ATOM 521 C CA . LEU A 1 73 ? -1.940 -14.938 6.493 1.00 90.62 73 LEU A CA 1
ATOM 522 C C . LEU A 1 73 ? -2.560 -13.635 7.009 1.00 90.62 73 LEU A C 1
ATOM 524 O O . LEU A 1 73 ? -3.691 -13.649 7.493 1.00 90.62 73 LEU A O 1
ATOM 528 N N . LEU A 1 74 ? -1.853 -12.510 6.876 1.00 86.38 74 LEU A N 1
ATOM 529 C CA . LEU A 1 74 ? -2.350 -11.204 7.304 1.00 86.38 74 LEU A CA 1
ATOM 530 C C . LEU A 1 74 ? -3.516 -10.719 6.440 1.00 86.38 74 LEU A C 1
ATOM 532 O O . LEU A 1 74 ? -4.473 -10.189 6.993 1.00 86.38 74 LEU A O 1
ATOM 536 N N . TYR A 1 75 ? -3.492 -10.934 5.121 1.00 86.81 75 TYR A N 1
ATOM 537 C CA . TYR A 1 75 ? -4.620 -10.598 4.245 1.00 86.81 75 TYR A CA 1
ATOM 538 C C . TYR A 1 75 ? -5.851 -11.457 4.536 1.00 86.81 75 TYR A C 1
ATOM 540 O O . TYR A 1 75 ? -6.951 -10.917 4.618 1.00 86.81 75 TYR A O 1
ATOM 548 N N . ILE A 1 76 ? -5.683 -12.769 4.738 1.00 87.94 76 ILE A N 1
ATOM 549 C CA . ILE A 1 76 ? -6.788 -13.658 5.127 1.00 87.94 76 ILE A CA 1
ATOM 550 C C . ILE A 1 76 ? -7.348 -13.218 6.483 1.00 87.94 76 ILE A C 1
ATOM 552 O O . ILE A 1 76 ? -8.555 -13.028 6.616 1.00 87.94 76 ILE A O 1
ATOM 556 N N . GLY A 1 77 ? -6.483 -12.997 7.476 1.00 88.38 77 GLY A N 1
ATOM 557 C CA . GLY A 1 77 ? -6.890 -12.531 8.801 1.00 88.38 77 GLY A CA 1
ATOM 558 C C . GLY A 1 77 ? -7.627 -11.192 8.748 1.00 88.38 77 GLY A C 1
ATOM 559 O O . GLY A 1 77 ? -8.719 -11.068 9.298 1.00 88.38 77 GLY A O 1
ATOM 560 N N . ALA A 1 78 ? -7.079 -10.207 8.033 1.00 84.62 78 ALA A N 1
ATOM 561 C CA . ALA A 1 78 ? -7.699 -8.898 7.860 1.00 84.62 78 ALA A CA 1
ATOM 562 C C . ALA A 1 78 ? -9.043 -8.993 7.123 1.00 84.62 78 ALA A C 1
ATOM 564 O O . ALA A 1 78 ? -10.012 -8.371 7.551 1.00 84.62 78 ALA A O 1
ATOM 565 N N . GLY A 1 79 ? -9.130 -9.809 6.069 1.00 84.56 79 GLY A N 1
ATOM 566 C CA . GLY A 1 79 ? -10.370 -10.045 5.331 1.00 84.56 79 GLY A CA 1
ATOM 567 C C . GLY A 1 79 ? -11.456 -10.703 6.186 1.00 84.56 79 GLY A C 1
ATOM 568 O O . GLY A 1 79 ? -12.615 -10.305 6.113 1.00 84.56 79 GLY A O 1
ATOM 569 N N . LEU A 1 80 ? -11.099 -11.655 7.054 1.00 85.69 80 LEU A N 1
ATOM 570 C CA . LEU A 1 80 ? -12.054 -12.312 7.954 1.00 85.69 80 LEU A CA 1
ATOM 571 C C . LEU A 1 80 ? -12.525 -11.399 9.098 1.00 85.69 80 LEU A C 1
ATOM 573 O O . LEU A 1 80 ? -13.701 -11.444 9.468 1.00 85.69 80 LEU A O 1
ATOM 577 N N . VAL A 1 81 ? -11.624 -10.582 9.656 1.00 84.56 81 VAL A N 1
ATOM 578 C CA . VAL A 1 81 ? -11.913 -9.693 10.795 1.00 84.56 81 VAL A CA 1
ATOM 579 C C . VAL A 1 81 ? -12.645 -8.427 10.355 1.00 84.56 81 VAL A C 1
ATOM 581 O O . VAL A 1 81 ? -13.674 -8.088 10.936 1.00 84.56 81 VAL A O 1
ATOM 584 N N . TYR A 1 82 ? -12.130 -7.728 9.341 1.00 79.69 82 TYR A N 1
ATOM 585 C CA . TYR A 1 82 ? -12.647 -6.422 8.920 1.00 79.69 82 TYR A CA 1
ATOM 586 C C . TYR A 1 82 ? -13.679 -6.507 7.793 1.00 79.69 82 TYR A C 1
ATOM 588 O O . TYR A 1 82 ? -14.456 -5.570 7.636 1.00 79.69 82 TYR A O 1
ATOM 596 N N . ARG A 1 83 ? -13.719 -7.615 7.035 1.00 75.44 83 ARG A N 1
ATOM 597 C CA . ARG A 1 83 ? -14.685 -7.880 5.944 1.00 75.44 83 ARG A CA 1
ATOM 598 C C . ARG A 1 83 ? -14.750 -6.813 4.846 1.00 75.44 83 ARG A C 1
ATOM 600 O O . ARG A 1 83 ? -15.718 -6.760 4.098 1.00 75.44 83 ARG A O 1
ATOM 607 N N . VAL A 1 84 ? -13.707 -5.998 4.731 1.00 66.44 84 VAL A N 1
ATOM 608 C CA . VAL A 1 84 ? -13.505 -5.009 3.666 1.00 66.44 84 VAL A CA 1
ATOM 609 C C . VAL A 1 84 ? -12.047 -5.067 3.197 1.00 66.44 84 VAL A C 1
ATOM 611 O O . VAL A 1 84 ? -11.184 -5.470 3.989 1.00 66.44 84 VAL A O 1
ATOM 614 N N . PRO A 1 85 ? -11.719 -4.653 1.959 1.00 62.84 85 PRO A N 1
ATOM 615 C CA . PRO A 1 85 ? -10.341 -4.544 1.500 1.00 62.84 85 PRO A CA 1
ATOM 616 C C . PRO A 1 85 ? -9.638 -3.459 2.305 1.00 62.84 85 PRO A C 1
ATOM 618 O O . PRO A 1 85 ? -9.821 -2.262 2.079 1.00 62.84 85 PRO A O 1
ATOM 621 N N . VAL A 1 86 ? -8.833 -3.874 3.279 1.00 65.50 86 VAL A N 1
ATOM 622 C CA . VAL A 1 86 ? -8.024 -2.941 4.058 1.00 65.50 86 VAL A CA 1
ATOM 623 C C . VAL A 1 86 ? -6.690 -2.741 3.335 1.00 65.50 86 VAL A C 1
ATOM 625 O O . VAL A 1 86 ? -5.943 -3.709 3.165 1.00 65.50 86 VAL A O 1
ATOM 628 N N . PRO A 1 87 ? -6.342 -1.509 2.922 1.00 60.84 87 PRO A N 1
ATOM 629 C CA . PRO A 1 87 ? -5.037 -1.243 2.339 1.00 60.84 87 PRO A CA 1
ATOM 630 C C . PRO A 1 87 ? -3.953 -1.389 3.416 1.00 60.84 87 PRO A C 1
ATOM 632 O O . PRO A 1 87 ? -3.834 -0.562 4.318 1.00 60.84 87 PRO A O 1
ATOM 635 N N . VAL A 1 88 ? -3.099 -2.409 3.303 1.00 65.06 88 VAL A N 1
ATOM 636 C CA . VAL A 1 88 ? -1.939 -2.633 4.200 1.00 65.06 88 VAL A CA 1
ATOM 637 C C . VAL A 1 88 ? -0.735 -1.752 3.832 1.00 65.06 88 VAL A C 1
ATOM 639 O O . VAL A 1 88 ? 0.429 -2.155 3.861 1.00 65.06 88 VAL A O 1
ATOM 642 N N . GLN A 1 89 ? -1.018 -0.505 3.465 1.00 70.50 89 GLN A N 1
ATOM 643 C CA . GLN A 1 89 ? -0.066 0.443 2.893 1.00 70.50 89 GLN A CA 1
ATOM 644 C C . GLN A 1 89 ? 1.189 0.713 3.757 1.00 70.50 89 GLN A C 1
ATOM 646 O O . GLN A 1 89 ? 2.258 0.865 3.160 1.00 70.50 89 GLN A O 1
ATOM 651 N N . PRO A 1 90 ? 1.144 0.690 5.113 1.00 74.00 90 PRO A N 1
ATOM 652 C CA . PRO A 1 90 ? 2.349 0.831 5.939 1.00 74.00 90 PRO A CA 1
ATOM 653 C C . PRO A 1 90 ? 3.408 -0.241 5.659 1.00 74.00 90 PRO A C 1
ATOM 655 O O . PRO A 1 90 ? 4.594 0.069 5.554 1.00 74.00 90 PRO A O 1
ATOM 658 N N . LEU A 1 91 ? 2.983 -1.494 5.470 1.00 78.25 91 LEU A N 1
ATOM 659 C CA . LEU A 1 91 ? 3.899 -2.605 5.217 1.00 78.25 91 LEU A CA 1
ATOM 660 C C . LEU A 1 91 ? 4.537 -2.499 3.824 1.00 78.25 91 LEU A C 1
ATOM 662 O O . LEU A 1 91 ? 5.722 -2.779 3.654 1.00 78.25 91 LEU A O 1
ATOM 666 N N . LYS A 1 92 ? 3.776 -2.021 2.832 1.00 86.62 92 LYS A N 1
ATOM 667 C CA . LYS A 1 92 ? 4.275 -1.783 1.468 1.00 86.62 92 LYS A CA 1
ATOM 668 C C . LYS A 1 92 ? 5.291 -0.645 1.421 1.00 86.62 92 LYS A C 1
ATOM 670 O O . LYS A 1 92 ? 6.309 -0.765 0.747 1.00 86.62 92 LYS A O 1
ATOM 675 N N . ALA A 1 93 ? 5.037 0.431 2.166 1.00 87.19 93 ALA A N 1
ATOM 676 C CA . ALA A 1 93 ? 5.973 1.543 2.297 1.00 87.19 93 ALA A CA 1
ATOM 677 C C . ALA A 1 93 ? 7.282 1.098 2.962 1.00 87.19 93 ALA A C 1
ATOM 679 O O . ALA A 1 93 ? 8.359 1.420 2.464 1.00 87.19 93 ALA A O 1
ATOM 680 N N . PHE A 1 94 ? 7.198 0.301 4.032 1.00 90.12 94 PHE A N 1
ATOM 681 C CA . PHE A 1 94 ? 8.376 -0.292 4.664 1.00 90.12 94 PHE A CA 1
ATOM 682 C C . PHE A 1 94 ? 9.177 -1.158 3.681 1.00 90.12 94 PHE A C 1
ATOM 684 O O . PHE A 1 94 ? 10.387 -0.986 3.578 1.00 90.12 94 PHE A O 1
ATOM 691 N N . GLY A 1 95 ? 8.513 -2.016 2.897 1.00 90.44 95 GLY A N 1
ATOM 692 C CA . GLY A 1 95 ? 9.170 -2.823 1.863 1.00 90.44 95 GLY A CA 1
ATOM 693 C C . GLY A 1 95 ? 9.878 -1.977 0.798 1.00 90.44 95 GLY A C 1
ATOM 694 O O . GLY A 1 95 ? 11.024 -2.251 0.458 1.00 90.44 95 GLY A O 1
ATOM 695 N N . ALA A 1 96 ? 9.241 -0.904 0.321 1.00 90.44 96 ALA A N 1
ATOM 696 C CA . ALA A 1 96 ? 9.856 0.023 -0.630 1.00 90.44 96 ALA A CA 1
ATOM 697 C C . ALA A 1 96 ? 11.101 0.720 -0.052 1.00 90.44 96 ALA A C 1
ATOM 699 O O . ALA A 1 96 ? 12.110 0.846 -0.743 1.00 90.44 96 ALA A O 1
ATOM 700 N N . ILE A 1 97 ? 11.053 1.135 1.219 1.00 90.69 97 ILE A N 1
ATOM 701 C CA . ILE A 1 97 ? 12.206 1.717 1.920 1.00 90.69 97 ILE A CA 1
ATOM 702 C C . ILE A 1 97 ? 13.312 0.675 2.091 1.00 90.69 97 ILE A C 1
ATOM 704 O O . ILE A 1 97 ? 14.471 0.985 1.838 1.00 90.69 97 ILE A O 1
ATOM 708 N N . ALA A 1 98 ? 12.970 -0.557 2.471 1.00 93.25 98 ALA A N 1
ATOM 709 C CA . ALA A 1 98 ? 13.934 -1.639 2.634 1.00 93.25 98 ALA A CA 1
ATOM 710 C C . ALA A 1 98 ? 14.692 -1.944 1.336 1.00 93.25 98 ALA A C 1
ATOM 712 O O . ALA A 1 98 ? 15.908 -2.130 1.365 1.00 93.25 98 ALA A O 1
ATOM 713 N N . ILE A 1 99 ? 13.992 -1.926 0.198 1.00 92.69 99 ILE A N 1
ATOM 714 C CA . ILE A 1 99 ? 14.609 -2.032 -1.131 1.00 92.69 99 ILE A CA 1
ATOM 715 C C . ILE A 1 99 ? 15.515 -0.824 -1.385 1.00 92.69 99 ILE A C 1
ATOM 717 O O . ILE A 1 99 ? 16.689 -0.988 -1.699 1.00 92.69 99 ILE A O 1
ATOM 721 N N . ALA A 1 100 ? 14.998 0.396 -1.205 1.00 91.81 100 ALA A N 1
ATOM 722 C CA . ALA A 1 100 ? 15.741 1.625 -1.489 1.00 91.81 100 ALA A CA 1
ATOM 723 C C . ALA A 1 100 ? 17.009 1.790 -0.632 1.00 91.81 100 ALA A C 1
ATOM 725 O O . ALA A 1 100 ? 17.969 2.412 -1.077 1.00 91.81 100 ALA A O 1
ATOM 726 N N . GLN A 1 101 ? 17.003 1.259 0.591 1.00 92.81 101 GLN A N 1
ATOM 727 C CA . GLN A 1 101 ? 18.130 1.298 1.525 1.00 92.81 101 GLN A CA 1
ATOM 728 C C . GLN A 1 101 ? 19.002 0.034 1.472 1.00 92.81 101 GLN A C 1
ATOM 730 O O . GLN A 1 101 ? 20.010 -0.023 2.167 1.00 92.81 101 GLN A O 1
ATOM 735 N N . GLY A 1 102 ? 18.632 -0.979 0.679 1.00 91.88 102 GLY A N 1
ATOM 736 C CA . GLY A 1 102 ? 19.384 -2.233 0.585 1.00 91.88 102 GLY A CA 1
ATOM 737 C C . GLY A 1 102 ? 19.492 -2.994 1.911 1.00 91.88 102 GLY A C 1
ATOM 738 O O . GLY A 1 102 ? 20.529 -3.591 2.182 1.00 91.88 102 GLY A O 1
ATOM 739 N N . LEU A 1 103 ? 18.449 -2.955 2.750 1.00 93.12 103 LEU A N 1
ATOM 740 C CA . LEU A 1 103 ? 18.472 -3.581 4.077 1.00 93.12 103 LEU A CA 1
ATOM 741 C C . LEU A 1 103 ? 18.644 -5.104 3.992 1.00 93.12 103 LEU A C 1
ATOM 743 O O . LEU A 1 103 ? 18.070 -5.757 3.116 1.00 93.12 103 LEU A O 1
ATOM 747 N N . GLY A 1 104 ? 19.378 -5.680 4.942 1.00 93.19 104 GLY A N 1
ATOM 748 C CA . GLY A 1 104 ? 19.535 -7.122 5.077 1.00 93.19 104 GLY A CA 1
ATOM 749 C C . GLY A 1 104 ? 18.252 -7.817 5.541 1.00 93.19 104 GLY A C 1
ATOM 750 O O . GLY A 1 104 ? 17.379 -7.231 6.183 1.00 93.19 104 GLY A O 1
ATOM 751 N N . SER A 1 105 ? 18.140 -9.116 5.260 1.00 91.25 105 SER A N 1
ATOM 752 C CA . SER A 1 105 ? 16.961 -9.922 5.609 1.00 91.25 105 SER A CA 1
ATOM 753 C C . SER A 1 105 ? 16.662 -9.957 7.116 1.00 91.25 105 SER A C 1
ATOM 755 O O . SER A 1 105 ? 15.495 -9.925 7.512 1.00 91.25 105 SER A O 1
ATOM 757 N N . SER A 1 106 ? 17.694 -9.966 7.965 1.00 92.12 106 SER A N 1
ATOM 758 C CA . SER A 1 106 ? 17.560 -9.898 9.427 1.00 92.12 106 SER A CA 1
ATOM 759 C C . SER A 1 106 ? 17.026 -8.545 9.903 1.00 92.12 106 SER A C 1
ATOM 761 O O . SER A 1 106 ? 16.151 -8.503 10.767 1.00 92.12 106 SER A O 1
ATOM 763 N N . GLU A 1 107 ? 17.500 -7.446 9.315 1.00 94.00 107 GLU A N 1
ATOM 764 C CA . GLU A 1 107 ? 17.038 -6.086 9.614 1.00 94.00 107 GLU A CA 1
ATOM 765 C C . GLU A 1 107 ? 15.584 -5.897 9.186 1.00 94.00 107 GLU A C 1
ATOM 767 O O . GLU A 1 107 ? 14.782 -5.329 9.925 1.00 94.00 107 GLU A O 1
ATOM 772 N N . ILE A 1 108 ? 15.216 -6.439 8.023 1.00 93.81 108 ILE A N 1
ATOM 773 C CA . ILE A 1 108 ? 13.841 -6.418 7.521 1.00 93.81 108 ILE A CA 1
ATOM 774 C C . ILE A 1 108 ? 12.920 -7.214 8.447 1.00 93.81 108 ILE A C 1
ATOM 776 O O . ILE A 1 108 ? 11.844 -6.728 8.793 1.00 93.81 108 ILE A O 1
ATOM 780 N N . ALA A 1 109 ? 13.337 -8.402 8.893 1.00 91.56 109 ALA A N 1
ATOM 781 C CA . ALA A 1 109 ? 12.558 -9.213 9.825 1.00 91.56 109 ALA A CA 1
ATOM 782 C C . ALA A 1 109 ? 12.372 -8.509 11.180 1.00 91.56 109 ALA A C 1
ATOM 784 O O . ALA A 1 109 ? 11.252 -8.433 11.690 1.00 91.56 109 ALA A O 1
ATOM 785 N N . ALA A 1 110 ? 13.446 -7.943 11.739 1.00 93.50 110 ALA A N 1
ATOM 786 C CA . ALA A 1 110 ? 13.392 -7.186 12.986 1.00 93.50 110 ALA A CA 1
ATOM 787 C C . ALA A 1 110 ? 12.512 -5.933 12.852 1.00 93.50 110 ALA A C 1
ATOM 789 O O . ALA A 1 110 ? 11.664 -5.681 13.707 1.00 93.50 110 ALA A O 1
ATOM 790 N N . GLY A 1 111 ? 12.662 -5.185 11.757 1.00 92.38 111 GLY A N 1
ATOM 791 C CA . GLY A 1 111 ? 11.862 -4.001 11.463 1.00 92.38 111 GLY A CA 1
ATOM 792 C C . GLY A 1 111 ? 10.381 -4.327 11.284 1.00 92.38 111 GLY A C 1
ATOM 793 O O . GLY A 1 111 ? 9.538 -3.634 11.846 1.00 92.38 111 GLY A O 1
ATOM 794 N N . ALA A 1 112 ? 10.049 -5.416 10.586 1.00 89.50 112 ALA A N 1
ATOM 795 C CA . ALA A 1 112 ? 8.671 -5.870 10.416 1.00 89.50 112 ALA A CA 1
ATOM 796 C C . ALA A 1 112 ? 8.031 -6.290 11.751 1.00 89.50 112 ALA A C 1
ATOM 798 O O . ALA A 1 112 ? 6.898 -5.894 12.035 1.00 89.50 112 ALA A O 1
ATOM 799 N N . LEU A 1 113 ? 8.756 -7.037 12.593 1.00 91.56 113 LEU A N 1
ATOM 800 C CA . LEU A 1 113 ? 8.286 -7.422 13.929 1.00 91.56 113 LEU A CA 1
ATOM 801 C C . LEU A 1 113 ? 8.108 -6.208 14.843 1.00 91.56 113 LEU A C 1
ATOM 803 O O . LEU A 1 113 ? 7.084 -6.098 15.515 1.00 91.56 113 LEU A O 1
ATOM 807 N N . LEU A 1 114 ? 9.066 -5.279 14.841 1.00 93.69 114 LEU A N 1
ATOM 808 C CA . LEU A 1 114 ? 8.992 -4.053 15.630 1.00 93.69 114 LEU A CA 1
ATOM 809 C C . LEU A 1 114 ? 7.815 -3.181 15.186 1.00 93.69 114 LEU A C 1
ATOM 811 O O . LEU A 1 114 ? 7.045 -2.713 16.021 1.00 93.69 114 LEU A O 1
ATOM 815 N N . MET A 1 115 ? 7.637 -3.009 13.876 1.00 90.88 115 MET A N 1
ATOM 816 C CA . MET A 1 115 ? 6.511 -2.274 13.305 1.00 90.88 115 MET A CA 1
ATOM 817 C C . MET A 1 115 ? 5.183 -2.915 13.722 1.00 90.88 115 MET A C 1
ATOM 819 O O . MET A 1 115 ? 4.291 -2.224 14.211 1.00 90.88 115 MET A O 1
ATOM 823 N N . GLY A 1 116 ? 5.070 -4.242 13.600 1.00 89.12 116 GLY A N 1
ATOM 824 C CA . GLY A 1 116 ? 3.897 -4.995 14.042 1.00 89.12 116 GLY A CA 1
ATOM 825 C C . GLY A 1 116 ? 3.606 -4.800 15.530 1.00 89.12 116 GLY A C 1
ATOM 826 O O . GLY A 1 116 ? 2.477 -4.477 15.895 1.00 89.12 116 GLY A O 1
ATOM 827 N N . ALA A 1 117 ? 4.624 -4.913 16.384 1.00 93.38 117 ALA A N 1
ATOM 828 C CA . ALA A 1 117 ? 4.494 -4.703 17.823 1.00 93.38 117 ALA A CA 1
ATOM 829 C C . ALA A 1 117 ? 4.030 -3.277 18.163 1.00 93.38 117 ALA A C 1
ATOM 831 O O . ALA A 1 117 ? 3.127 -3.104 18.982 1.00 93.38 117 ALA A O 1
ATOM 832 N N . ILE A 1 118 ? 4.591 -2.261 17.497 1.00 93.19 118 ILE A N 1
ATOM 833 C CA . ILE A 1 118 ? 4.180 -0.862 17.662 1.00 93.19 118 ILE A CA 1
ATOM 834 C C . ILE A 1 118 ? 2.710 -0.694 17.274 1.00 93.19 118 ILE A C 1
ATOM 836 O O . ILE A 1 118 ? 1.938 -0.133 18.049 1.00 93.19 118 ILE A O 1
ATOM 840 N N . PHE A 1 119 ? 2.286 -1.205 16.115 1.00 89.44 119 PHE A N 1
ATOM 841 C CA . PHE A 1 119 ? 0.892 -1.081 15.684 1.00 89.44 119 PHE A CA 1
ATOM 842 C C . PHE A 1 119 ? -0.078 -1.821 16.606 1.00 89.44 119 PHE A C 1
ATOM 844 O O . PHE A 1 119 ? -1.132 -1.272 16.923 1.00 89.44 119 PHE A O 1
ATOM 851 N N . VAL A 1 120 ? 0.278 -3.013 17.091 1.00 90.69 120 VAL A N 1
ATOM 852 C CA . VAL A 1 120 ? -0.533 -3.748 18.073 1.00 90.69 120 VAL A CA 1
ATOM 853 C C . VAL A 1 120 ? -0.660 -2.950 19.370 1.00 90.69 120 VAL A C 1
ATOM 855 O O . VAL A 1 120 ? -1.770 -2.782 19.868 1.00 90.69 120 VAL A O 1
ATOM 858 N N . ALA A 1 121 ? 0.4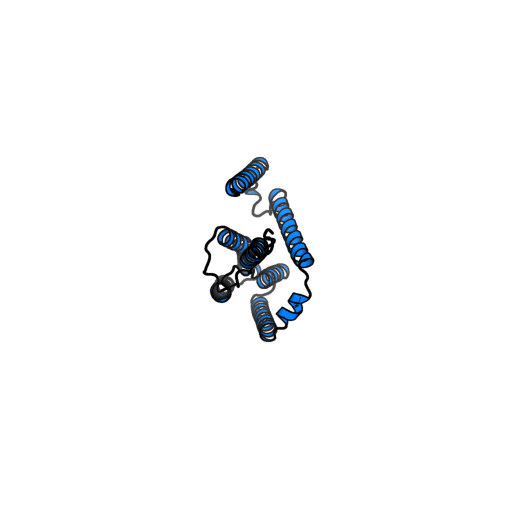34 -2.386 19.887 1.00 94.31 121 ALA A N 1
ATOM 859 C CA . ALA A 1 121 ? 0.408 -1.575 21.105 1.00 94.31 121 ALA A CA 1
ATOM 860 C C . ALA A 1 121 ? -0.413 -0.280 20.936 1.00 94.31 121 ALA A C 1
ATOM 862 O O . ALA A 1 121 ? -1.219 0.081 21.801 1.00 94.31 121 ALA A O 1
ATOM 863 N N . LEU A 1 122 ? -0.255 0.417 19.808 1.00 92.31 122 LEU A N 1
ATOM 864 C CA . LEU A 1 122 ? -1.004 1.641 19.502 1.00 92.31 122 LEU A CA 1
ATOM 865 C C . LEU A 1 122 ? -2.493 1.375 19.254 1.00 92.31 122 LEU A C 1
ATOM 867 O O . LEU A 1 122 ? -3.335 2.189 19.640 1.00 92.31 122 LEU A O 1
ATOM 871 N N . SER A 1 123 ? -2.820 0.244 18.628 1.00 89.12 123 SER A N 1
ATOM 872 C CA . SER A 1 123 ? -4.200 -0.191 18.415 1.00 89.12 123 SER A CA 1
ATOM 873 C C . SER A 1 123 ? -4.858 -0.600 19.735 1.00 89.12 123 SER A C 1
ATOM 875 O O . SER A 1 123 ? -5.929 -0.091 20.054 1.00 89.12 123 SER A O 1
ATOM 877 N N . ALA A 1 124 ? -4.192 -1.420 20.555 1.00 92.69 124 ALA A N 1
ATOM 878 C CA . ALA A 1 124 ? -4.721 -1.876 21.843 1.00 92.69 124 ALA A CA 1
ATOM 879 C C . ALA A 1 124 ? -4.939 -0.731 22.849 1.00 92.69 124 ALA A C 1
ATOM 881 O O . ALA A 1 124 ? -5.847 -0.791 23.673 1.00 92.69 124 ALA A O 1
ATOM 882 N N . SER A 1 125 ? -4.134 0.332 22.774 1.00 94.56 125 SER A N 1
ATOM 883 C CA . SER A 1 125 ? -4.279 1.524 23.623 1.00 94.56 125 SER A CA 1
ATOM 884 C C . SER A 1 125 ? -5.337 2.528 23.133 1.00 94.56 125 SER A C 1
ATOM 886 O O . SER A 1 125 ? -5.607 3.517 23.821 1.00 94.56 125 SER A O 1
ATOM 888 N N . GLY A 1 126 ? -5.925 2.325 21.946 1.00 91.50 126 GLY A N 1
ATOM 889 C CA . GLY A 1 126 ? -6.854 3.271 21.312 1.00 91.50 126 GLY A CA 1
ATOM 890 C C . GLY A 1 126 ? -6.201 4.599 20.903 1.00 91.50 126 GLY A C 1
ATOM 891 O O . GLY A 1 126 ? -6.891 5.584 20.628 1.00 91.50 126 GLY A O 1
ATOM 892 N N . TYR A 1 127 ? -4.865 4.668 20.893 1.00 92.25 127 TYR A N 1
ATOM 893 C CA . TYR A 1 127 ? -4.134 5.881 20.530 1.00 92.25 127 TYR A CA 1
ATOM 894 C C . TYR A 1 127 ? -4.305 6.206 19.044 1.00 92.25 127 TYR A C 1
ATOM 896 O O . TYR A 1 127 ? -4.463 7.372 18.676 1.00 92.25 127 TYR A O 1
ATOM 904 N N . LEU A 1 128 ? -4.359 5.167 18.204 1.00 87.25 128 LEU A N 1
ATOM 905 C CA . LEU A 1 128 ? -4.553 5.304 16.763 1.00 87.25 128 LEU A CA 1
ATOM 906 C C . LEU A 1 128 ? -5.864 6.039 16.428 1.00 87.25 128 LEU A C 1
ATOM 908 O O . LEU A 1 128 ? -5.860 6.928 15.581 1.00 87.25 128 LEU A O 1
ATOM 912 N N . ASP A 1 129 ? -6.947 5.775 17.167 1.00 88.75 129 ASP A N 1
ATOM 913 C CA . ASP A 1 129 ? -8.241 6.450 16.985 1.00 88.75 129 ASP A CA 1
ATOM 914 C C . ASP A 1 129 ? -8.207 7.928 17.385 1.00 88.75 129 ASP A C 1
ATOM 916 O O . ASP A 1 129 ? -8.920 8.761 16.822 1.00 88.75 129 ASP A O 1
ATOM 920 N N . ARG A 1 130 ? -7.385 8.283 18.379 1.00 90.62 130 ARG A N 1
ATOM 921 C CA . ARG A 1 130 ? -7.205 9.681 18.800 1.00 90.62 130 ARG A CA 1
ATOM 922 C C . ARG A 1 130 ? -6.445 10.458 17.738 1.00 90.62 130 ARG A C 1
ATOM 924 O O . ARG A 1 130 ? -6.854 11.558 17.382 1.00 90.62 130 ARG A O 1
ATOM 931 N N . VAL A 1 131 ? -5.380 9.857 17.214 1.00 88.44 131 VAL A N 1
ATOM 932 C CA . VAL A 1 131 ? -4.562 10.430 16.144 1.00 88.44 131 VAL A CA 1
ATOM 933 C C . VAL A 1 131 ? -5.369 10.555 14.851 1.00 88.44 131 VAL A C 1
ATOM 935 O O . VAL A 1 131 ? -5.327 11.601 14.211 1.00 88.44 131 VAL A O 1
ATOM 938 N N . ALA A 1 132 ? -6.183 9.555 14.503 1.00 87.12 132 ALA A N 1
ATOM 939 C CA . ALA A 1 132 ? -7.032 9.583 13.311 1.00 87.12 132 ALA A CA 1
ATOM 940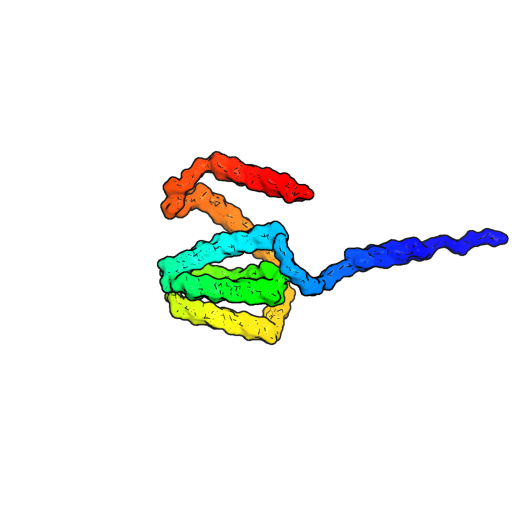 C C . ALA A 1 132 ? -7.977 10.799 13.271 1.00 87.12 132 ALA A C 1
ATOM 942 O O . ALA A 1 132 ? -8.205 11.364 12.204 1.00 87.12 132 ALA A O 1
ATOM 943 N N . LYS A 1 133 ? -8.472 11.264 14.428 1.00 88.94 133 LYS A N 1
ATOM 944 C CA . LYS A 1 133 ? -9.346 12.450 14.526 1.00 88.94 133 LYS A CA 1
ATOM 945 C C . LYS A 1 133 ? -8.645 13.766 14.180 1.00 88.94 133 LYS A C 1
ATOM 947 O O . LYS A 1 133 ? -9.326 14.744 13.885 1.00 88.94 133 LYS A O 1
ATOM 952 N N . ILE A 1 134 ? -7.313 13.800 14.219 1.00 93.69 134 ILE A N 1
ATOM 953 C CA . ILE A 1 134 ? -6.514 14.991 13.901 1.00 93.69 134 ILE A CA 1
ATOM 954 C C . ILE A 1 134 ? -6.471 15.232 12.386 1.00 93.69 134 ILE A C 1
ATOM 956 O O . ILE A 1 134 ? -6.281 16.366 11.956 1.00 93.69 134 ILE A O 1
ATOM 960 N N . PHE A 1 135 ? -6.675 14.196 11.567 1.00 90.31 135 PHE A N 1
ATOM 961 C CA . PHE A 1 135 ? -6.584 14.286 10.111 1.00 90.31 135 PHE A CA 1
ATOM 962 C C . PHE A 1 135 ? -7.964 14.536 9.482 1.00 90.31 135 PHE A C 1
ATOM 964 O O . PHE A 1 135 ? -8.737 13.594 9.294 1.00 90.31 135 PHE A O 1
ATOM 971 N N . PRO A 1 136 ? -8.315 15.787 9.122 1.00 92.25 136 PRO A N 1
ATOM 972 C CA . PRO A 1 136 ? -9.593 16.070 8.489 1.00 92.25 136 PRO A CA 1
ATOM 973 C C . PRO A 1 136 ? -9.652 15.498 7.064 1.00 92.25 136 PRO A C 1
ATOM 975 O O . PRO A 1 136 ? -8.646 15.382 6.361 1.00 92.25 136 PRO A O 1
ATOM 978 N N . GLN A 1 137 ? -10.872 15.207 6.604 1.00 91.44 137 GLN A N 1
ATOM 979 C CA . GLN A 1 137 ? -11.157 14.628 5.281 1.00 91.44 137 GLN A CA 1
ATOM 980 C C . GLN A 1 137 ? -10.455 15.321 4.092 1.00 91.44 137 GLN A C 1
ATOM 982 O O . GLN A 1 137 ? -10.002 14.609 3.193 1.00 91.44 137 GLN A O 1
ATOM 987 N N . PRO A 1 138 ? -10.298 16.662 4.047 1.00 94.50 138 PRO A N 1
ATOM 988 C CA . PRO A 1 138 ? -9.556 17.319 2.972 1.00 94.50 138 PRO A CA 1
ATOM 989 C C . PRO A 1 138 ? -8.091 16.875 2.869 1.00 94.50 138 PRO A C 1
ATOM 991 O O . PRO A 1 138 ? -7.589 16.746 1.757 1.00 94.50 138 PRO A O 1
ATOM 994 N N . ILE A 1 139 ? -7.419 16.579 3.991 1.00 93.44 139 ILE A N 1
ATOM 995 C CA . ILE A 1 139 ? -6.029 16.093 3.982 1.00 93.44 139 ILE A CA 1
ATOM 996 C C . ILE A 1 139 ? -5.971 14.684 3.394 1.00 93.44 139 ILE A C 1
ATOM 998 O O . ILE A 1 139 ? -5.142 14.416 2.529 1.00 93.44 139 ILE A O 1
ATOM 100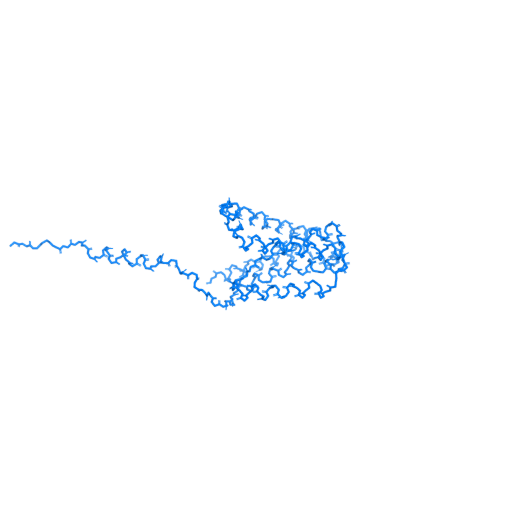2 N N . ILE A 1 140 ? -6.889 13.806 3.805 1.00 90.62 140 ILE A N 1
ATOM 1003 C CA . ILE A 1 140 ? -6.972 12.427 3.300 1.00 90.62 140 ILE A CA 1
ATOM 1004 C C . ILE A 1 140 ? -7.181 12.435 1.781 1.00 90.62 140 ILE A C 1
ATOM 1006 O O . ILE A 1 140 ? -6.448 11.774 1.046 1.00 90.62 140 ILE A O 1
ATOM 1010 N N . ARG A 1 141 ? -8.131 13.244 1.298 1.00 92.56 141 ARG A N 1
ATOM 1011 C CA . ARG A 1 141 ? -8.387 13.410 -0.141 1.00 92.56 141 ARG A CA 1
ATOM 1012 C C . ARG A 1 141 ? -7.199 14.028 -0.874 1.00 92.56 141 ARG A C 1
ATOM 1014 O O . ARG A 1 141 ? -6.915 13.623 -1.995 1.00 92.56 141 ARG A O 1
ATOM 1021 N N . GLY A 1 142 ? -6.488 14.965 -0.245 1.00 94.19 142 GLY A N 1
ATOM 1022 C CA . GLY A 1 142 ? -5.255 15.541 -0.780 1.00 94.19 142 GLY A CA 1
ATOM 1023 C C . GLY A 1 142 ? -4.165 14.488 -0.984 1.00 94.19 142 GLY A C 1
ATOM 1024 O O . GLY A 1 142 ? -3.597 14.403 -2.067 1.00 94.19 142 GLY A O 1
ATOM 1025 N N . VAL A 1 143 ? -3.926 13.627 0.010 1.00 90.62 143 VAL A N 1
ATOM 1026 C CA . VAL A 1 143 ? -2.971 12.510 -0.103 1.00 90.62 143 VAL A CA 1
ATOM 1027 C C . VAL A 1 143 ? -3.394 11.540 -1.209 1.00 90.62 143 VAL A C 1
ATOM 1029 O O . VAL A 1 143 ? -2.568 11.168 -2.039 1.00 90.62 143 VAL A O 1
ATOM 1032 N N . GLN A 1 144 ? -4.677 11.173 -1.274 1.00 88.88 144 GLN A N 1
ATOM 1033 C CA . GLN A 1 144 ? -5.202 10.289 -2.321 1.00 88.88 144 GLN A CA 1
ATOM 1034 C C . GLN A 1 144 ? -5.040 10.883 -3.727 1.00 88.88 144 GLN A C 1
ATOM 1036 O O . GLN A 1 144 ? -4.622 10.173 -4.642 1.00 88.88 144 GLN A O 1
ATOM 1041 N N . LEU A 1 145 ? -5.317 12.180 -3.901 1.00 93.25 145 LEU A N 1
ATOM 1042 C CA . LEU A 1 145 ? -5.124 12.875 -5.174 1.00 93.25 145 LEU A CA 1
ATOM 1043 C C . LEU A 1 145 ? -3.644 12.900 -5.569 1.00 93.25 145 LEU A C 1
ATOM 1045 O O . LEU A 1 145 ? -3.315 12.558 -6.701 1.00 93.25 145 LEU A O 1
ATOM 1049 N N . SER A 1 146 ? -2.753 13.246 -4.637 1.00 91.50 146 SER A N 1
ATOM 1050 C CA . SER A 1 146 ? -1.307 13.267 -4.876 1.00 91.50 146 SER A CA 1
ATOM 1051 C C . SER A 1 146 ? -0.768 11.895 -5.283 1.00 91.50 146 SER A C 1
ATOM 1053 O O . SER A 1 146 ? -0.012 11.798 -6.245 1.00 91.50 146 SER A O 1
ATOM 1055 N N . VAL A 1 147 ? -1.188 10.820 -4.607 1.00 86.56 147 VAL A N 1
ATOM 1056 C CA . VAL A 1 147 ? -0.807 9.443 -4.970 1.00 86.56 147 VAL A CA 1
ATOM 1057 C C . VAL A 1 147 ? -1.362 9.060 -6.346 1.00 86.56 147 VAL A C 1
ATOM 1059 O O . VAL A 1 147 ? -0.641 8.476 -7.153 1.00 86.56 147 VAL A O 1
ATOM 1062 N N . GLY A 1 148 ? -2.607 9.435 -6.654 1.00 86.75 148 GLY A N 1
ATOM 1063 C CA . GLY A 1 148 ? -3.191 9.222 -7.980 1.00 86.75 148 GLY A CA 1
ATOM 1064 C C . GLY A 1 148 ? -2.403 9.922 -9.092 1.00 86.75 148 GLY A C 1
ATOM 1065 O O . GLY A 1 148 ? -2.083 9.305 -10.107 1.00 86.75 148 GLY A O 1
ATOM 1066 N N . LEU A 1 149 ? -2.017 11.184 -8.882 1.00 92.19 149 LEU A N 1
ATOM 1067 C CA . LEU A 1 149 ? -1.187 11.941 -9.824 1.00 92.19 149 LEU A CA 1
ATOM 1068 C C . LEU A 1 149 ? 0.214 11.336 -9.979 1.00 92.19 149 LEU A C 1
ATOM 1070 O O . LEU A 1 149 ? 0.715 11.253 -11.101 1.00 92.19 149 LEU A O 1
ATOM 1074 N N . LEU A 1 150 ? 0.819 10.859 -8.887 1.00 88.31 150 LEU A N 1
ATOM 1075 C CA . LEU A 1 150 ? 2.097 10.145 -8.929 1.00 88.31 150 LEU A CA 1
ATOM 1076 C C . LEU A 1 150 ? 2.006 8.882 -9.789 1.00 88.31 150 LEU A C 1
ATOM 1078 O O . LEU A 1 150 ? 2.903 8.634 -10.590 1.00 88.31 150 LEU A O 1
ATOM 1082 N N . PHE A 1 151 ? 0.921 8.109 -9.696 1.00 85.19 151 PHE A N 1
ATOM 1083 C CA . PHE A 1 151 ? 0.728 6.954 -10.575 1.00 85.19 151 PHE A CA 1
ATOM 1084 C C . PHE A 1 151 ? 0.541 7.345 -12.040 1.00 85.19 151 PHE A C 1
ATOM 1086 O O . PHE A 1 151 ? 1.129 6.696 -12.903 1.00 85.19 151 PHE A O 1
ATOM 1093 N N . CYS A 1 152 ? -0.191 8.423 -12.339 1.00 86.31 152 CYS A N 1
ATOM 1094 C CA . CYS A 1 152 ? -0.283 8.947 -13.706 1.00 86.31 152 CYS A CA 1
ATOM 1095 C C . CYS A 1 152 ? 1.098 9.333 -14.256 1.00 86.31 152 CYS A C 1
ATOM 1097 O O . CYS A 1 152 ? 1.440 8.987 -15.387 1.00 86.31 152 CYS A O 1
ATOM 1099 N N . GLN A 1 153 ? 1.914 10.006 -13.443 1.00 87.69 153 GLN A N 1
ATOM 1100 C CA . GLN A 1 153 ? 3.276 10.379 -13.810 1.00 87.69 153 GLN A CA 1
ATOM 1101 C C . GLN A 1 153 ? 4.167 9.147 -14.021 1.00 87.69 153 GLN A C 1
ATOM 1103 O O . GLN A 1 153 ? 4.914 9.095 -14.999 1.00 87.69 153 GLN A O 1
ATOM 1108 N N . LEU A 1 154 ? 4.084 8.146 -13.138 1.00 84.06 154 LEU A N 1
ATOM 1109 C CA . LEU A 1 154 ? 4.820 6.888 -13.276 1.00 84.06 154 LEU A CA 1
ATOM 1110 C C . LEU A 1 154 ? 4.419 6.146 -14.552 1.00 84.06 154 LEU A C 1
ATOM 1112 O O . LEU A 1 154 ? 5.296 5.717 -15.296 1.00 84.06 154 LEU A O 1
ATOM 1116 N N . ALA A 1 155 ? 3.121 6.037 -14.834 1.00 82.06 155 ALA A N 1
ATOM 1117 C CA . ALA A 1 155 ? 2.618 5.402 -16.046 1.00 82.06 155 ALA A CA 1
ATOM 1118 C C . ALA A 1 155 ? 3.149 6.110 -17.303 1.00 82.06 155 ALA A C 1
AT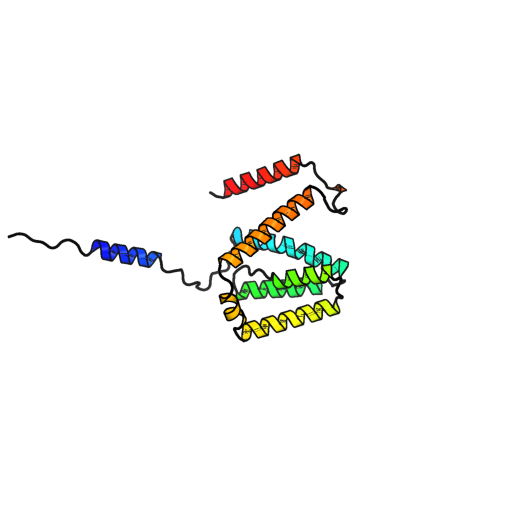OM 1120 O O . ALA A 1 155 ? 3.670 5.460 -18.207 1.00 82.06 155 ALA A O 1
ATOM 1121 N N . PHE A 1 156 ? 3.108 7.445 -17.331 1.00 83.62 156 PHE A N 1
ATOM 1122 C CA . PHE A 1 156 ? 3.659 8.227 -18.438 1.00 83.62 156 PHE A CA 1
ATOM 1123 C C . PHE A 1 156 ? 5.172 8.027 -18.605 1.00 83.62 156 PHE A C 1
ATOM 1125 O O . PHE A 1 156 ? 5.667 7.874 -19.724 1.00 83.62 156 PHE A O 1
ATOM 1132 N N . LYS A 1 157 ? 5.920 7.983 -17.497 1.00 83.38 157 LYS A N 1
ATOM 1133 C CA . LYS A 1 157 ? 7.367 7.750 -17.515 1.00 83.38 157 LYS A CA 1
ATOM 1134 C C . LYS A 1 157 ? 7.711 6.346 -18.012 1.00 83.38 157 LYS A C 1
ATOM 1136 O O . LYS A 1 157 ? 8.632 6.210 -18.803 1.00 83.38 157 LYS A O 1
ATOM 1141 N N . LEU A 1 158 ? 6.965 5.323 -17.598 1.00 81.31 158 LEU A N 1
ATOM 1142 C CA . LEU A 1 158 ? 7.163 3.949 -18.070 1.00 81.31 158 LEU A CA 1
ATOM 1143 C C . LEU A 1 158 ? 6.921 3.811 -19.579 1.00 81.31 158 LEU A C 1
ATOM 1145 O O . LEU A 1 158 ? 7.582 3.003 -20.220 1.00 81.31 158 LEU A O 1
ATOM 1149 N N . VAL A 1 159 ? 6.013 4.612 -20.143 1.00 79.19 159 VAL A N 1
ATOM 1150 C CA . VAL A 1 159 ? 5.748 4.644 -21.590 1.00 79.19 159 VAL A CA 1
ATOM 1151 C C . VAL A 1 159 ? 6.828 5.404 -22.360 1.00 79.19 159 VAL A C 1
ATOM 1153 O O . VAL A 1 159 ? 7.264 4.955 -23.414 1.00 79.19 159 VAL A O 1
ATOM 1156 N N . THR A 1 160 ? 7.246 6.568 -21.862 1.00 81.69 160 THR A N 1
ATOM 1157 C CA . THR A 1 160 ? 8.173 7.458 -22.587 1.00 81.69 160 THR A CA 1
ATOM 1158 C C . THR A 1 160 ? 9.644 7.106 -22.388 1.00 81.69 160 THR A C 1
ATOM 1160 O O . THR A 1 160 ? 10.458 7.355 -23.272 1.00 81.69 160 THR A O 1
ATOM 1163 N N . ALA A 1 161 ? 9.988 6.522 -21.244 1.00 80.75 161 ALA A N 1
ATOM 1164 C CA . ALA A 1 161 ? 11.334 6.107 -20.878 1.00 80.75 161 ALA A CA 1
ATOM 1165 C C . ALA A 1 161 ? 11.273 4.745 -20.160 1.00 80.75 161 ALA A C 1
ATOM 1167 O O . ALA A 1 161 ? 11.454 4.681 -18.936 1.00 80.75 161 ALA A O 1
ATOM 1168 N N . PRO A 1 162 ? 10.975 3.655 -20.894 1.00 79.00 162 PRO A N 1
ATOM 1169 C CA . PRO A 1 162 ? 10.900 2.328 -20.307 1.00 79.00 162 PRO A CA 1
ATOM 1170 C C . PRO A 1 162 ? 12.252 1.943 -19.683 1.00 79.00 162 PRO A C 1
ATOM 1172 O O . PRO A 1 162 ? 13.306 2.238 -20.255 1.00 79.00 162 PRO A O 1
ATOM 1175 N N . PRO A 1 163 ? 12.257 1.284 -18.510 1.00 77.94 163 PRO A N 1
ATOM 1176 C CA . PRO A 1 163 ? 13.475 0.734 -17.931 1.00 77.94 163 PRO A CA 1
ATOM 1177 C C . PRO A 1 163 ? 14.166 -0.215 -18.915 1.00 77.94 163 PRO A C 1
ATOM 1179 O O . PRO A 1 163 ? 13.489 -0.897 -19.681 1.00 77.94 163 PRO A O 1
ATOM 1182 N N . ALA A 1 164 ? 15.496 -0.322 -18.842 1.00 75.69 164 ALA A N 1
ATOM 1183 C CA . ALA A 1 164 ? 16.292 -1.147 -19.760 1.00 75.69 164 ALA A CA 1
ATOM 1184 C C . ALA A 1 164 ? 15.794 -2.602 -19.869 1.00 75.69 164 ALA A C 1
ATOM 1186 O O . ALA A 1 164 ? 15.828 -3.184 -20.946 1.00 75.69 164 ALA A O 1
ATOM 1187 N N . ALA A 1 165 ? 15.244 -3.154 -18.782 1.00 72.31 165 ALA A N 1
ATOM 1188 C CA . ALA A 1 165 ? 14.647 -4.491 -18.747 1.00 72.31 165 ALA A CA 1
ATOM 1189 C C . ALA A 1 165 ? 13.435 -4.681 -19.687 1.00 72.31 165 ALA A C 1
ATOM 1191 O O . ALA A 1 165 ? 13.083 -5.811 -20.007 1.00 72.31 165 ALA A O 1
ATOM 1192 N N . PHE A 1 166 ? 12.790 -3.596 -20.119 1.00 71.75 166 PHE A N 1
ATOM 1193 C CA . PHE A 1 166 ? 11.609 -3.606 -20.987 1.00 71.75 166 PHE A CA 1
ATOM 1194 C C . PHE A 1 166 ? 11.846 -2.886 -22.321 1.00 71.75 166 PHE A C 1
ATOM 1196 O O . PHE A 1 166 ? 10.897 -2.698 -23.081 1.00 71.75 166 PHE A O 1
ATOM 1203 N N . ALA A 1 167 ? 13.089 -2.488 -22.620 1.00 71.44 167 ALA A N 1
ATOM 1204 C CA . ALA A 1 167 ? 13.424 -1.737 -23.831 1.00 71.44 167 ALA A CA 1
ATOM 1205 C C . ALA A 1 167 ? 13.034 -2.499 -25.110 1.00 71.44 167 ALA A C 1
ATOM 1207 O O . ALA A 1 167 ? 12.448 -1.914 -26.017 1.00 71.44 167 ALA A O 1
ATOM 1208 N N . ASP A 1 168 ? 13.243 -3.818 -25.126 1.00 74.56 168 ASP A N 1
ATOM 1209 C CA . ASP A 1 168 ? 12.919 -4.686 -26.269 1.00 74.56 168 ASP A CA 1
ATOM 1210 C C . ASP A 1 168 ? 11.407 -4.847 -26.507 1.00 74.56 168 ASP A C 1
ATOM 1212 O O . ASP A 1 168 ? 10.977 -5.282 -27.573 1.00 74.56 168 ASP A O 1
ATOM 1216 N N . HIS A 1 169 ? 10.584 -4.490 -25.517 1.00 73.00 169 HIS A N 1
ATOM 1217 C CA . HIS A 1 169 ? 9.125 -4.612 -25.564 1.00 73.00 169 HIS A CA 1
ATOM 1218 C C . HIS A 1 169 ? 8.427 -3.258 -25.745 1.00 73.00 169 HIS A C 1
ATOM 1220 O O . HIS A 1 169 ? 7.195 -3.193 -25.677 1.00 73.00 169 HIS A O 1
ATOM 1226 N N . ALA A 1 170 ? 9.183 -2.180 -25.977 1.00 68.88 170 ALA A N 1
ATOM 1227 C CA . ALA A 1 170 ? 8.639 -0.850 -26.205 1.00 68.88 170 ALA A CA 1
ATOM 1228 C C . ALA A 1 170 ? 7.743 -0.842 -27.457 1.00 68.88 170 ALA A C 1
ATOM 1230 O O . ALA A 1 170 ? 8.207 -0.950 -28.591 1.00 68.88 170 ALA A O 1
ATOM 1231 N N . GLN A 1 171 ? 6.430 -0.736 -27.243 1.00 68.25 171 GLN A N 1
ATOM 1232 C CA . GLN A 1 171 ? 5.448 -0.681 -28.322 1.00 68.25 171 GLN A CA 1
ATOM 1233 C C . GLN A 1 171 ? 5.327 0.740 -28.892 1.00 68.25 171 GLN A C 1
ATOM 1235 O O . GLN A 1 171 ? 5.539 1.718 -28.167 1.00 68.25 171 GLN A O 1
ATOM 1240 N N . PRO A 1 172 ? 4.919 0.890 -30.167 1.00 72.75 172 PRO A N 1
ATOM 1241 C CA . PRO A 1 172 ? 4.648 2.198 -30.745 1.00 72.75 172 PRO A CA 1
ATOM 1242 C C . PRO A 1 172 ? 3.585 2.938 -29.926 1.00 72.75 172 PRO A C 1
ATOM 1244 O O . PRO A 1 172 ? 2.547 2.366 -29.583 1.00 72.75 172 PRO A O 1
ATOM 1247 N N . VAL A 1 173 ? 3.796 4.235 -29.682 1.00 70.12 173 VAL A N 1
ATOM 1248 C CA . VAL A 1 173 ? 2.885 5.090 -28.893 1.00 70.12 173 VAL A CA 1
ATOM 1249 C C . VAL A 1 173 ? 1.430 5.005 -29.385 1.00 70.12 173 VAL A C 1
ATOM 1251 O O . VAL A 1 173 ? 0.506 5.058 -28.579 1.00 70.12 173 VAL A O 1
ATOM 1254 N N . GLY A 1 174 ? 1.208 4.781 -30.686 1.00 71.62 174 GLY A N 1
ATOM 1255 C CA . GLY A 1 174 ? -0.127 4.609 -31.269 1.00 71.62 174 GLY A CA 1
ATOM 1256 C C . GLY A 1 174 ? -0.928 3.430 -30.699 1.00 71.62 174 GLY A C 1
ATOM 1257 O O . GLY A 1 174 ? -2.123 3.580 -30.449 1.00 71.62 174 GLY A O 1
ATOM 1258 N N . TRP A 1 175 ? -0.287 2.291 -30.415 1.00 72.25 175 TRP A N 1
ATOM 1259 C CA . TRP A 1 175 ? -0.952 1.142 -29.781 1.00 72.25 175 TRP A CA 1
ATOM 1260 C C . TRP A 1 175 ? -1.336 1.433 -28.331 1.00 72.25 175 TRP A C 1
ATOM 1262 O O . TRP A 1 175 ? -2.398 1.017 -27.873 1.00 72.25 175 TRP A O 1
ATOM 1272 N N . LEU A 1 176 ? -0.506 2.198 -27.621 1.00 71.44 176 LEU A N 1
ATOM 1273 C CA . LEU A 1 176 ? -0.761 2.590 -26.236 1.00 71.44 176 LEU A CA 1
ATOM 1274 C C . LEU A 1 176 ? -1.901 3.606 -26.134 1.00 71.44 176 LEU A C 1
ATOM 1276 O O . LEU A 1 176 ? -2.765 3.463 -25.268 1.00 71.44 176 LEU A O 1
ATOM 1280 N N . VAL A 1 177 ? -1.948 4.586 -27.043 1.00 74.06 177 VAL A N 1
ATOM 1281 C CA . VAL A 1 177 ? -3.047 5.562 -27.151 1.00 74.06 177 VAL A CA 1
ATOM 1282 C C . VAL A 1 177 ? -4.350 4.864 -27.551 1.00 74.06 177 VAL A C 1
ATOM 1284 O O . VAL A 1 177 ? -5.388 5.091 -26.934 1.00 74.06 177 VAL A O 1
ATOM 1287 N N . GLY A 1 178 ? -4.297 3.950 -28.524 1.00 77.62 178 GLY A N 1
ATOM 1288 C CA . GLY A 1 178 ? -5.447 3.127 -28.907 1.00 77.62 178 GLY A CA 1
ATOM 1289 C C . GLY A 1 178 ? -5.956 2.259 -27.753 1.00 77.62 178 GLY A C 1
ATOM 1290 O O . GLY A 1 178 ? -7.158 2.218 -27.495 1.00 77.62 178 GLY A O 1
ATOM 1291 N N . GLY A 1 179 ? -5.046 1.634 -27.001 1.00 76.25 179 GLY A N 1
ATOM 1292 C CA . GLY A 1 179 ? -5.369 0.852 -25.809 1.00 76.25 179 GLY A CA 1
ATOM 1293 C C . GLY A 1 179 ? -5.996 1.693 -24.697 1.00 76.25 179 GLY A C 1
ATOM 1294 O O . GLY A 1 179 ? -7.010 1.291 -24.133 1.00 76.25 179 GLY A O 1
ATOM 1295 N N . THR A 1 180 ? -5.466 2.890 -24.417 1.00 75.12 180 THR A N 1
ATOM 1296 C CA . THR A 1 180 ? -6.050 3.798 -23.409 1.00 75.12 180 THR A CA 1
ATOM 1297 C C . THR A 1 180 ? -7.432 4.297 -23.815 1.00 75.12 180 THR A C 1
ATOM 1299 O O . THR A 1 180 ? -8.331 4.309 -22.977 1.00 75.12 180 THR A O 1
ATOM 1302 N N . ILE A 1 181 ? -7.642 4.647 -25.088 1.00 80.31 181 ILE A N 1
ATOM 1303 C CA . ILE A 1 181 ? -8.964 5.025 -25.612 1.00 80.31 181 ILE A CA 1
ATOM 1304 C C . ILE A 1 181 ? -9.932 3.841 -25.533 1.00 80.31 181 ILE A C 1
ATOM 1306 O O . ILE A 1 181 ? -11.072 4.017 -25.109 1.00 80.31 181 ILE A O 1
ATOM 1310 N N . GLY A 1 182 ? -9.482 2.632 -25.878 1.00 80.69 182 GLY A N 1
ATOM 1311 C CA . GLY A 1 182 ? -10.277 1.410 -25.767 1.00 80.69 182 GLY A CA 1
ATOM 1312 C C . GLY A 1 182 ? -10.705 1.126 -24.328 1.00 80.69 182 GLY A C 1
ATOM 1313 O O . GLY A 1 182 ? -11.889 0.927 -24.066 1.00 80.69 182 GLY A O 1
ATOM 1314 N N . VAL A 1 183 ? -9.772 1.195 -23.373 1.00 80.06 183 VAL A N 1
ATOM 1315 C CA . VAL A 1 183 ? -10.075 1.033 -21.942 1.00 80.06 183 VAL A CA 1
ATOM 1316 C C . VAL A 1 183 ? -11.016 2.132 -21.446 1.00 80.06 183 VAL A C 1
ATOM 1318 O O . VAL A 1 183 ? -11.973 1.830 -20.737 1.00 80.06 183 VAL A O 1
ATOM 1321 N N . ALA A 1 184 ? -10.805 3.390 -21.842 1.00 79.31 184 ALA A N 1
ATOM 1322 C CA . ALA A 1 184 ? -11.672 4.503 -21.460 1.00 79.31 184 ALA A CA 1
ATOM 1323 C C . ALA A 1 184 ? -13.092 4.359 -22.033 1.00 79.31 184 ALA A C 1
ATOM 1325 O O . ALA A 1 184 ? -14.067 4.568 -21.314 1.00 79.31 184 ALA A O 1
ATOM 1326 N N . ALA A 1 185 ? -13.227 3.951 -23.296 1.00 81.44 185 ALA A N 1
ATOM 1327 C CA . ALA A 1 185 ? -14.514 3.703 -23.939 1.00 81.44 185 ALA A CA 1
ATOM 1328 C C . ALA A 1 185 ? -15.263 2.544 -23.269 1.00 81.44 185 ALA A C 1
ATOM 1330 O O . ALA A 1 185 ? -16.447 2.670 -22.961 1.00 81.44 185 ALA A O 1
ATOM 1331 N N . VAL A 1 186 ? -14.567 1.445 -22.966 1.00 80.00 186 VAL A N 1
ATOM 1332 C CA . VAL A 1 186 ? -15.130 0.305 -22.227 1.00 80.00 186 VAL A CA 1
ATOM 1333 C C . VAL A 1 186 ? -15.544 0.722 -20.813 1.00 80.00 186 VAL A C 1
ATOM 1335 O O . VAL A 1 186 ? -16.647 0.400 -20.380 1.00 80.00 186 VAL A O 1
ATOM 1338 N N . ALA A 1 187 ? -14.719 1.501 -20.110 1.00 77.56 187 ALA A N 1
ATOM 1339 C CA . ALA A 1 187 ? -15.049 2.019 -18.785 1.00 77.56 187 ALA A CA 1
ATOM 1340 C C . ALA A 1 187 ? -16.266 2.963 -18.805 1.00 77.56 187 ALA A C 1
ATOM 1342 O O . ALA A 1 187 ? -17.064 2.950 -17.870 1.00 77.56 187 ALA A O 1
ATOM 1343 N N . LEU A 1 188 ? -16.435 3.763 -19.863 1.00 80.56 188 LEU A N 1
ATOM 1344 C CA . LEU A 1 188 ? -17.602 4.630 -20.060 1.00 80.56 188 LEU A CA 1
A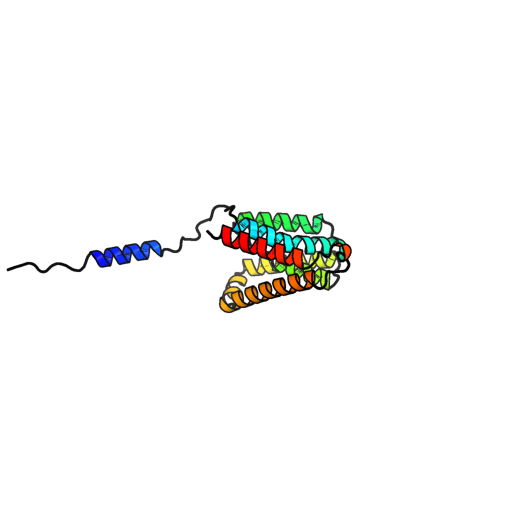TOM 1345 C C . LEU A 1 188 ? -18.868 3.841 -20.426 1.00 80.56 188 LEU A C 1
ATOM 1347 O O . LEU A 1 188 ? -19.953 4.191 -19.966 1.00 80.56 188 LEU A O 1
ATOM 1351 N N . LEU A 1 189 ? -18.740 2.767 -21.208 1.00 80.31 189 LEU A N 1
ATOM 1352 C CA . LEU A 1 189 ? -19.851 1.882 -21.577 1.00 80.31 189 LEU A CA 1
ATOM 1353 C C . LEU A 1 189 ? -20.345 1.042 -20.391 1.00 80.31 189 LEU A C 1
ATOM 1355 O O . LEU A 1 189 ? -21.546 0.837 -20.254 1.00 80.31 189 LEU A O 1
ATOM 1359 N N . LEU A 1 190 ? -19.435 0.604 -19.516 1.00 76.06 190 LEU A N 1
ATOM 1360 C CA . LEU A 1 190 ? -19.734 -0.179 -18.309 1.00 76.06 190 LEU A CA 1
ATOM 1361 C C . LEU A 1 190 ? -20.206 0.666 -17.112 1.00 76.06 190 LEU A C 1
ATOM 1363 O O . LEU A 1 190 ? -20.510 0.110 -16.061 1.00 76.06 190 LEU A O 1
ATOM 1367 N N . ARG A 1 191 ? -20.237 2.000 -17.241 1.00 68.50 191 ARG A N 1
ATOM 1368 C CA . ARG A 1 191 ? -20.756 2.928 -16.217 1.00 68.50 191 ARG A CA 1
ATOM 1369 C C . ARG A 1 191 ? -22.281 3.127 -16.278 1.00 68.50 191 ARG A C 1
ATOM 1371 O O . ARG A 1 191 ? -22.794 3.961 -15.534 1.00 68.50 191 ARG A O 1
ATOM 1378 N N . ARG A 1 192 ? -22.978 2.407 -17.161 1.00 49.94 192 ARG A N 1
ATOM 1379 C CA . ARG A 1 192 ? -24.446 2.312 -17.220 1.00 49.94 192 ARG A CA 1
ATOM 1380 C C . ARG A 1 192 ? -24.931 1.083 -16.468 1.00 49.94 192 ARG A C 1
ATOM 1382 O O . ARG A 1 192 ? -26.042 1.177 -15.910 1.00 49.94 192 ARG A O 1
#

Foldseek 3Di:
DDDDDDDDDPVVVVVVVVVVVPPPPPPPPDDQDPDPVQVVLVVVLCVLLVVLLVLCCPQQVDDNCRRVVVVVVVQVVCCVPVVGPDRPVVLSVLSVVCSVVSPHPVVSVVVVVVVVVVCVVCVVVCVVVVVVVVQDPVNVVVVVVVVVVVVVVVVVCCLVPNPPVCPVVNDDVVVVVVVVVVVVVVVVVVVD